Protein AF-A0A3A1YLB6-F1 (afdb_monomer)

Structure (mmCIF, N/CA/C/O backbone):
data_AF-A0A3A1YLB6-F1
#
_entry.id   AF-A0A3A1YLB6-F1
#
loop_
_atom_site.group_PDB
_atom_site.id
_atom_site.type_symbol
_atom_site.label_atom_id
_atom_site.label_alt_id
_atom_site.label_comp_id
_atom_site.label_asym_id
_atom_site.label_entity_id
_atom_site.label_seq_id
_atom_site.pdbx_PDB_ins_code
_atom_site.Cartn_x
_atom_site.Cartn_y
_atom_site.Cartn_z
_atom_site.occupancy
_atom_site.B_iso_or_equiv
_atom_site.auth_seq_id
_atom_site.auth_comp_id
_atom_site.auth_asym_id
_atom_site.auth_atom_id
_atom_site.pdbx_PDB_model_num
ATOM 1 N N . MET A 1 1 ? -34.747 -25.854 42.772 1.00 38.69 1 MET A N 1
ATOM 2 C CA . MET A 1 1 ? -33.349 -25.660 42.332 1.00 38.69 1 MET A CA 1
ATOM 3 C C . MET A 1 1 ? -33.353 -25.553 40.815 1.00 38.69 1 MET A C 1
ATOM 5 O O . MET A 1 1 ? -33.549 -26.560 40.153 1.00 38.69 1 MET A O 1
ATOM 9 N N . LEU A 1 2 ? -33.263 -24.335 40.276 1.00 34.41 2 LEU A N 1
ATOM 10 C CA . LEU A 1 2 ? -33.170 -24.078 38.835 1.00 34.41 2 LEU A CA 1
ATOM 11 C C . LEU A 1 2 ? -31.687 -23.919 38.488 1.00 34.41 2 LEU A C 1
ATOM 13 O O . LEU A 1 2 ? -31.005 -23.078 39.067 1.00 34.41 2 LEU A O 1
ATOM 17 N N . SER A 1 3 ? -31.194 -24.783 37.605 1.00 33.22 3 SER A N 1
ATOM 18 C CA . SER A 1 3 ? -29.806 -24.799 37.147 1.00 33.22 3 SER A CA 1
ATOM 19 C C . SER A 1 3 ? -29.566 -23.634 36.182 1.00 33.22 3 SER A C 1
ATOM 21 O O . SER A 1 3 ? -30.159 -23.590 35.105 1.00 33.22 3 SER A O 1
ATOM 23 N N . LEU A 1 4 ? -28.710 -22.687 36.579 1.00 40.56 4 LEU A N 1
ATOM 24 C CA . LEU A 1 4 ? -28.081 -21.716 35.685 1.00 40.56 4 LEU A CA 1
ATOM 25 C C . LEU A 1 4 ? -26.815 -22.351 35.091 1.00 40.56 4 LEU A C 1
ATOM 27 O O . LEU A 1 4 ? -25.724 -22.216 35.638 1.00 40.56 4 LEU A O 1
ATOM 31 N N . SER A 1 5 ? -26.949 -23.019 33.950 1.00 41.81 5 SER A N 1
ATOM 32 C CA . SER A 1 5 ? -25.854 -23.169 32.986 1.00 41.81 5 SER A CA 1
ATOM 33 C C . SER A 1 5 ? -26.043 -22.046 31.959 1.00 41.81 5 SER A C 1
ATOM 35 O O . SER A 1 5 ? -26.933 -22.111 31.121 1.00 41.81 5 SER A O 1
ATOM 37 N N . GLY A 1 6 ? -25.369 -20.906 32.076 1.00 33.59 6 GLY A N 1
ATOM 38 C CA . GLY A 1 6 ? -23.917 -20.839 31.954 1.00 33.59 6 GLY A CA 1
ATOM 39 C C . GLY A 1 6 ? -23.520 -20.807 30.476 1.00 33.59 6 GLY A C 1
ATOM 40 O O . GLY A 1 6 ? -22.695 -21.607 30.051 1.00 33.59 6 GLY A O 1
ATOM 41 N N . LEU A 1 7 ? -24.131 -19.911 29.687 1.00 32.62 7 LEU A N 1
ATOM 42 C CA . LEU A 1 7 ? -23.626 -19.497 28.374 1.00 32.62 7 LEU A CA 1
ATOM 43 C C . LEU A 1 7 ? -22.312 -18.738 28.596 1.00 32.62 7 LEU A C 1
ATOM 45 O O . LEU A 1 7 ? -22.262 -17.511 28.581 1.00 32.62 7 LEU A O 1
ATOM 49 N N . CYS A 1 8 ? -21.242 -19.482 28.861 1.00 35.22 8 CYS A N 1
ATOM 50 C CA . CYS A 1 8 ? -19.889 -18.970 28.762 1.00 35.22 8 CYS A CA 1
ATOM 51 C C . CYS A 1 8 ? -19.551 -18.949 27.268 1.00 35.22 8 CYS A C 1
ATOM 53 O O . CYS A 1 8 ? -18.940 -19.873 26.735 1.00 35.22 8 CYS A O 1
ATOM 55 N N . SER A 1 9 ? -20.057 -17.934 26.565 1.00 35.09 9 SER A N 1
ATOM 56 C CA . SER A 1 9 ? -19.597 -17.611 25.220 1.00 35.09 9 SER A CA 1
ATOM 57 C C . SER A 1 9 ? -18.097 -17.379 25.324 1.00 35.09 9 SER A C 1
ATOM 59 O O . SER A 1 9 ? -17.665 -16.442 25.994 1.00 35.09 9 SER A O 1
ATOM 61 N N . SER A 1 10 ? -17.306 -18.263 24.721 1.00 37.25 10 SER A N 1
ATOM 62 C CA . SER A 1 10 ? -15.861 -18.113 24.618 1.00 37.25 10 SER A CA 1
ATOM 63 C C . SER A 1 10 ? -15.555 -16.714 24.085 1.00 37.25 10 SER A C 1
ATOM 6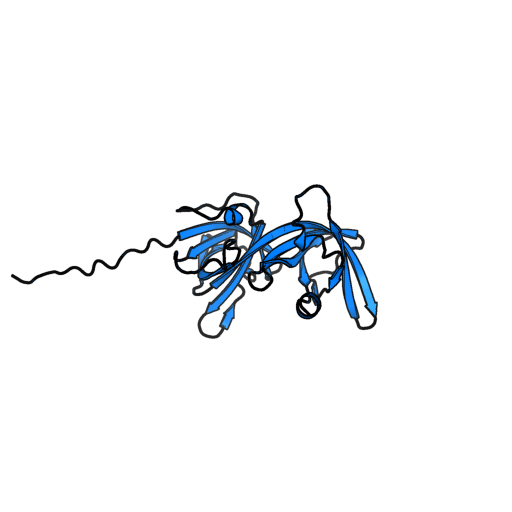5 O O . SER A 1 10 ? -15.814 -16.424 22.915 1.00 37.25 10 SER A O 1
ATOM 67 N N . LEU A 1 11 ? -15.047 -15.838 24.952 1.00 36.62 11 LEU A N 1
ATOM 68 C CA . LEU A 1 11 ? -14.446 -14.572 24.562 1.00 36.62 11 LEU A CA 1
ATOM 69 C C . LEU A 1 11 ? -13.196 -14.922 23.755 1.00 36.62 11 LEU A C 1
ATOM 71 O O . LEU A 1 11 ? -12.111 -15.091 24.302 1.00 36.62 11 LEU A O 1
ATOM 75 N N . VAL A 1 12 ? -13.364 -15.106 22.448 1.00 46.62 12 VAL A N 1
ATOM 76 C CA . VAL A 1 12 ? -12.237 -15.125 21.523 1.00 46.62 12 VAL A CA 1
ATOM 77 C C . VAL A 1 12 ? -11.719 -13.692 21.514 1.00 46.62 12 VAL A C 1
ATOM 79 O O . VAL A 1 12 ? -12.347 -12.801 20.941 1.00 46.62 12 VAL A O 1
ATOM 82 N N . PHE A 1 13 ? -10.629 -13.441 22.238 1.00 52.84 13 PHE A N 1
ATOM 83 C CA . PHE A 1 13 ? -9.939 -12.159 22.194 1.00 52.84 13 PHE A CA 1
ATOM 84 C C . PHE A 1 13 ? -9.436 -11.962 20.766 1.00 52.84 13 PHE A C 1
ATOM 86 O O . PHE A 1 13 ? -8.490 -12.623 20.351 1.00 52.84 13 PHE A O 1
ATOM 93 N N . ALA A 1 14 ? -10.092 -11.095 19.997 1.00 63.97 14 ALA A N 1
ATOM 94 C CA . ALA A 1 14 ? -9.625 -10.777 18.659 1.00 63.97 14 ALA A CA 1
ATOM 95 C C . ALA A 1 14 ? -8.230 -10.143 18.746 1.00 63.97 14 ALA A C 1
ATOM 97 O O . ALA A 1 14 ? -7.984 -9.246 19.562 1.00 63.97 14 ALA A O 1
ATOM 98 N N . ASN A 1 15 ? -7.316 -10.606 17.901 1.00 79.88 15 ASN A N 1
ATOM 99 C CA . ASN A 1 15 ? -5.999 -10.007 17.791 1.00 79.88 15 ASN A CA 1
ATOM 100 C C . ASN A 1 15 ? -6.138 -8.615 17.201 1.00 79.88 15 ASN A C 1
ATOM 102 O O . ASN A 1 15 ? -6.844 -8.432 16.209 1.00 79.88 15 ASN A O 1
ATOM 106 N N . THR A 1 16 ? -5.436 -7.641 17.780 1.00 86.50 16 THR A N 1
ATOM 107 C CA . THR A 1 16 ? -5.455 -6.268 17.274 1.00 86.50 16 THR A CA 1
ATOM 108 C C . THR A 1 16 ? -4.069 -5.783 16.867 1.00 86.50 16 THR A C 1
ATOM 110 O O . THR A 1 16 ? -3.082 -6.007 17.571 1.00 86.50 16 THR A O 1
ATOM 113 N N . LEU A 1 17 ? -4.015 -5.109 15.715 1.00 89.19 17 LEU A N 1
ATOM 114 C CA . LEU A 1 17 ? -2.849 -4.401 15.182 1.00 89.19 17 LEU A CA 1
ATOM 115 C C . LEU A 1 17 ? -3.225 -2.940 15.012 1.00 89.19 17 LEU A C 1
ATOM 117 O O . LEU A 1 17 ? -4.232 -2.653 14.372 1.00 89.19 17 LEU A O 1
ATOM 121 N N . THR A 1 18 ? -2.424 -2.020 15.530 1.00 91.12 18 THR A N 1
ATOM 122 C CA . THR A 1 18 ? -2.637 -0.588 15.319 1.00 91.12 18 THR A CA 1
ATOM 123 C C . THR A 1 18 ? -1.440 0.044 14.634 1.00 91.12 18 THR A C 1
ATOM 125 O O . THR A 1 18 ? -0.315 -0.060 15.119 1.00 91.12 18 THR A O 1
ATOM 128 N N . TYR A 1 19 ? -1.705 0.729 13.527 1.00 92.56 19 TYR A N 1
ATOM 129 C CA . TYR A 1 19 ? -0.732 1.468 12.737 1.00 92.56 19 TYR A CA 1
ATOM 130 C C . TYR A 1 19 ? -1.065 2.949 12.743 1.00 92.56 19 TYR A C 1
ATOM 132 O O . TYR A 1 19 ? -2.230 3.322 12.598 1.00 92.56 19 TYR A O 1
ATOM 140 N N . TYR A 1 20 ? -0.031 3.775 12.832 1.00 93.25 20 TYR A N 1
ATOM 141 C CA . TYR A 1 20 ? -0.115 5.180 12.472 1.00 93.25 20 TYR A CA 1
ATOM 142 C C . TYR A 1 20 ? 0.213 5.327 10.991 1.00 93.25 20 TYR A C 1
ATOM 144 O O . TYR A 1 20 ? 1.143 4.696 10.471 1.00 93.25 20 TYR A O 1
ATOM 152 N N . VAL A 1 21 ? -0.619 6.083 10.284 1.00 93.00 21 VAL A N 1
ATOM 153 C CA . VAL A 1 21 ? -0.615 6.084 8.823 1.00 93.00 21 VAL A CA 1
ATOM 154 C C . VAL A 1 21 ? -0.813 7.471 8.246 1.00 93.00 21 VAL A C 1
ATOM 156 O O . VAL A 1 21 ? -1.340 8.368 8.892 1.00 93.00 21 VAL A O 1
ATOM 159 N N . ASN A 1 22 ? -0.437 7.604 6.978 1.00 89.94 22 ASN A N 1
ATOM 160 C CA . ASN A 1 22 ? -0.810 8.719 6.127 1.00 89.94 22 ASN A CA 1
ATOM 161 C C . ASN A 1 22 ? -1.547 8.172 4.894 1.00 89.94 22 ASN A C 1
ATOM 163 O O . ASN A 1 22 ? -1.008 7.277 4.226 1.00 89.94 22 ASN A O 1
ATOM 167 N N . PRO A 1 23 ? -2.754 8.667 4.565 1.00 87.56 23 PRO A N 1
ATOM 168 C CA . PRO A 1 23 ? -3.433 8.285 3.338 1.00 87.56 23 PRO A CA 1
ATOM 169 C C . PRO A 1 23 ? -2.664 8.841 2.137 1.00 87.56 23 PRO A C 1
ATOM 171 O O . PRO A 1 23 ? -2.211 9.985 2.131 1.00 87.56 23 PRO A O 1
ATOM 174 N N . VAL A 1 24 ? -2.527 8.026 1.097 1.00 85.94 24 VAL A N 1
ATOM 175 C CA . VAL A 1 24 ? -1.877 8.394 -0.158 1.00 85.94 24 VAL A CA 1
ATOM 176 C C . VAL A 1 24 ? -2.882 8.257 -1.289 1.00 85.94 24 VAL A C 1
ATOM 178 O O . VAL A 1 24 ? -3.298 7.151 -1.647 1.00 85.94 24 VAL A O 1
ATOM 181 N N . GLN A 1 25 ? -3.264 9.413 -1.841 1.00 81.56 25 GLN A N 1
ATOM 182 C CA . GLN A 1 25 ? -4.086 9.559 -3.047 1.00 81.56 25 GLN A CA 1
ATOM 183 C C . GLN A 1 25 ? -5.311 8.636 -3.074 1.00 81.56 25 GLN A C 1
ATOM 185 O O . GLN A 1 25 ? -5.587 7.960 -4.066 1.00 81.56 25 GLN A O 1
ATOM 190 N N . SER A 1 26 ? -6.033 8.566 -1.954 1.00 77.62 26 SER A N 1
ATOM 191 C CA . SER A 1 26 ? -7.272 7.791 -1.822 1.00 77.62 26 SER A CA 1
ATOM 192 C C . SER A 1 26 ? -7.159 6.286 -2.098 1.00 77.62 26 SER A C 1
ATOM 194 O O . SER A 1 26 ? -8.168 5.610 -2.276 1.00 77.62 26 SER A O 1
ATOM 196 N N . SER A 1 27 ? -5.938 5.753 -2.170 1.00 75.94 27 SER A N 1
ATOM 197 C CA . SER A 1 27 ? -5.681 4.405 -2.682 1.00 75.94 27 SER A CA 1
ATOM 198 C C . SER A 1 27 ? -5.008 3.505 -1.655 1.00 75.94 27 SER A C 1
ATOM 200 O O . SER A 1 27 ? -5.254 2.303 -1.638 1.00 75.94 27 SER A O 1
ATOM 202 N N . PHE A 1 28 ? -4.149 4.078 -0.815 1.00 84.88 28 PHE A N 1
ATOM 203 C CA . PHE A 1 28 ? -3.231 3.321 0.023 1.00 84.88 28 PHE A CA 1
ATOM 204 C C . PHE A 1 28 ? -2.911 4.073 1.313 1.00 84.88 28 PHE A C 1
ATOM 206 O O . PHE A 1 28 ? -2.912 5.302 1.325 1.00 84.88 28 PHE A O 1
ATOM 213 N N . PHE A 1 29 ? -2.585 3.353 2.383 1.00 89.94 29 PHE A N 1
ATOM 214 C CA . PHE A 1 29 ? -2.085 3.939 3.621 1.00 89.94 29 PHE A CA 1
ATOM 215 C C . PHE A 1 29 ? -0.605 3.637 3.788 1.00 89.94 29 PHE A C 1
ATOM 217 O O . PHE A 1 29 ? -0.209 2.479 3.883 1.00 89.94 29 PHE A O 1
ATOM 224 N N . GLN A 1 30 ? 0.219 4.675 3.863 1.00 89.88 30 GLN A N 1
ATOM 225 C CA . GLN A 1 30 ? 1.631 4.522 4.179 1.00 89.88 30 GLN A CA 1
ATOM 226 C C . GLN A 1 30 ? 1.826 4.565 5.691 1.00 89.88 30 GLN A C 1
ATOM 228 O O . GLN A 1 30 ? 1.366 5.505 6.335 1.00 89.88 30 GLN A O 1
ATOM 233 N N . THR A 1 31 ? 2.539 3.591 6.256 1.00 89.56 31 THR A N 1
ATOM 234 C CA . THR A 1 31 ? 2.920 3.649 7.674 1.00 89.56 31 THR A CA 1
ATOM 235 C C . THR A 1 31 ? 3.914 4.785 7.889 1.00 89.56 31 THR A C 1
ATOM 237 O O . THR A 1 31 ? 4.827 4.967 7.078 1.00 89.56 31 THR A O 1
ATOM 240 N N . ASP A 1 32 ? 3.803 5.506 8.994 1.00 84.31 32 ASP A N 1
ATOM 241 C CA . ASP A 1 32 ? 4.746 6.577 9.341 1.00 84.31 32 ASP A CA 1
ATOM 242 C C . ASP A 1 32 ? 6.136 6.083 9.794 1.00 84.31 32 ASP A C 1
ATOM 244 O O . ASP A 1 32 ? 7.057 6.879 9.960 1.00 84.31 32 ASP A O 1
ATOM 248 N N . GLY A 1 33 ? 6.311 4.765 9.923 1.00 79.06 33 GLY A N 1
ATOM 249 C CA . GLY A 1 33 ? 7.562 4.122 10.322 1.00 79.06 33 GLY A CA 1
ATOM 250 C C . GLY A 1 33 ? 7.606 3.742 11.801 1.00 79.06 33 GLY A C 1
ATOM 251 O O . GLY A 1 33 ? 8.560 3.085 12.227 1.00 79.06 33 GLY A O 1
ATOM 252 N N . HIS A 1 34 ? 6.580 4.085 12.585 1.00 81.50 34 HIS A N 1
ATOM 253 C CA . HIS A 1 34 ? 6.427 3.537 13.924 1.00 81.50 34 HIS A CA 1
ATOM 254 C C . HIS A 1 34 ? 6.057 2.053 13.864 1.00 81.50 34 HIS A C 1
ATOM 256 O O . HIS A 1 34 ? 5.338 1.586 12.978 1.00 81.50 34 HIS A O 1
ATOM 262 N N . LYS A 1 35 ? 6.566 1.285 14.835 1.00 79.12 35 LYS A N 1
ATOM 263 C CA . LYS A 1 35 ? 6.186 -0.121 14.987 1.00 79.12 35 LYS A CA 1
ATOM 264 C C . LYS A 1 35 ? 4.690 -0.199 15.271 1.00 79.12 35 LYS A C 1
ATOM 266 O O . LYS A 1 35 ? 4.182 0.566 16.089 1.00 79.12 35 LYS A O 1
ATOM 271 N N . ALA A 1 36 ? 4.020 -1.161 14.641 1.00 81.56 36 ALA A N 1
ATOM 272 C CA . ALA A 1 36 ? 2.635 -1.465 14.964 1.00 81.56 36 ALA A CA 1
ATOM 273 C C . ALA A 1 36 ? 2.491 -1.744 16.469 1.00 81.56 36 ALA A C 1
ATOM 275 O O . ALA A 1 36 ? 3.311 -2.466 17.048 1.00 81.56 36 ALA A O 1
ATOM 276 N N . LEU A 1 37 ? 1.450 -1.188 17.087 1.00 83.62 37 LEU A N 1
ATOM 277 C CA . LEU A 1 37 ? 1.045 -1.565 18.438 1.00 83.62 37 LEU A CA 1
ATOM 278 C C . LEU A 1 37 ? 0.230 -2.847 18.334 1.00 83.62 37 LEU A C 1
ATOM 280 O O . LEU A 1 37 ? -0.712 -2.923 17.544 1.00 83.62 37 LEU A O 1
ATOM 284 N N . ILE A 1 38 ? 0.609 -3.858 19.101 1.00 80.75 38 ILE A N 1
ATOM 285 C CA . ILE A 1 38 ? 0.076 -5.207 18.951 1.00 80.75 38 ILE A CA 1
ATOM 286 C C . ILE A 1 38 ? -0.351 -5.696 20.327 1.00 80.75 38 ILE A C 1
ATOM 288 O O . ILE A 1 38 ? 0.422 -5.611 21.281 1.00 80.75 38 ILE A O 1
ATOM 292 N N . ALA A 1 39 ? -1.578 -6.202 20.425 1.00 69.88 39 ALA A N 1
ATOM 293 C CA . ALA A 1 39 ? -2.104 -6.726 21.683 1.00 69.88 39 ALA A CA 1
ATOM 294 C C . ALA A 1 39 ? -1.636 -8.161 22.002 1.00 69.88 39 ALA A C 1
ATOM 296 O O . ALA A 1 39 ? -1.679 -8.559 23.163 1.00 69.88 39 ALA A O 1
ATOM 297 N N . GLN A 1 40 ? -1.206 -8.940 21.001 1.00 70.56 40 GLN A N 1
ATOM 298 C CA . GLN A 1 40 ? -0.802 -10.350 21.135 1.00 70.56 40 GLN A CA 1
ATOM 299 C C . GLN A 1 40 ? 0.430 -10.705 20.273 1.00 70.56 40 GLN A C 1
ATOM 301 O O . GLN A 1 40 ? 1.141 -9.825 19.796 1.00 70.56 40 GLN A O 1
ATOM 306 N N . VAL A 1 41 ? 0.741 -11.992 20.086 1.00 65.12 41 VAL A N 1
ATOM 307 C CA . VAL A 1 41 ? 1.845 -12.419 19.212 1.00 65.12 41 VAL A CA 1
ATOM 308 C C . VAL A 1 41 ? 1.481 -12.119 17.762 1.00 65.12 41 VAL A C 1
ATOM 310 O O . VAL A 1 41 ? 0.485 -12.611 17.243 1.00 65.12 41 VAL A O 1
ATOM 313 N N . SER A 1 42 ? 2.313 -11.325 17.096 1.00 67.94 42 SER A N 1
ATOM 314 C CA . SER A 1 42 ? 2.142 -11.004 15.684 1.00 67.94 42 SER A CA 1
ATOM 315 C C . SER A 1 42 ? 3.200 -11.695 14.832 1.00 67.94 42 SER A C 1
ATOM 317 O O . SER A 1 42 ? 4.364 -11.773 15.235 1.00 67.94 42 SER A O 1
ATOM 319 N N . PRO A 1 43 ? 2.857 -12.106 13.604 1.00 67.75 43 PRO A N 1
ATOM 320 C CA . PRO A 1 43 ? 3.857 -12.464 12.613 1.00 67.75 43 PRO A CA 1
ATOM 321 C C . PRO A 1 43 ? 4.852 -11.323 12.338 1.00 67.75 43 PRO A C 1
ATOM 323 O O . PRO A 1 43 ? 4.500 -10.142 12.381 1.00 67.75 43 PRO A O 1
ATOM 326 N N . LEU A 1 44 ? 6.086 -11.679 11.962 1.00 68.94 44 LEU A N 1
ATOM 327 C CA . LEU A 1 44 ? 7.176 -10.726 11.711 1.00 68.94 44 LEU A CA 1
ATOM 328 C C . LEU A 1 44 ? 6.849 -9.684 10.624 1.00 68.94 44 LEU A C 1
ATOM 330 O O . LEU A 1 44 ? 7.285 -8.538 10.728 1.00 68.94 44 LEU A O 1
ATOM 334 N N . PHE A 1 45 ? 6.084 -10.054 9.591 1.00 71.81 45 PHE A N 1
ATOM 335 C CA . PHE A 1 45 ? 5.794 -9.154 8.467 1.00 71.81 45 PHE A CA 1
ATOM 336 C C . PHE A 1 45 ? 4.988 -7.916 8.890 1.00 71.81 45 PHE A C 1
ATOM 338 O O . PHE A 1 45 ? 5.150 -6.861 8.284 1.00 71.81 45 PHE A O 1
ATOM 345 N N . VAL A 1 46 ? 4.178 -8.002 9.954 1.00 74.69 46 VAL A N 1
ATOM 346 C CA . VAL A 1 46 ? 3.401 -6.871 10.497 1.00 74.69 46 VAL A CA 1
ATOM 347 C C . VAL A 1 46 ? 4.323 -5.720 10.886 1.00 74.69 46 VAL A C 1
ATOM 349 O O . VAL A 1 46 ? 3.995 -4.558 10.655 1.00 74.69 46 VAL A O 1
ATOM 352 N N . HIS A 1 47 ? 5.507 -6.035 11.413 1.00 77.25 47 HIS A N 1
ATOM 353 C CA . HIS A 1 47 ? 6.520 -5.048 11.782 1.00 77.25 47 HIS A CA 1
ATOM 354 C C . HIS A 1 47 ? 7.309 -4.500 10.588 1.00 77.25 47 HIS A C 1
ATOM 356 O O . HIS A 1 47 ? 8.007 -3.501 10.730 1.00 77.25 47 HIS A O 1
ATOM 362 N N . GLN A 1 48 ? 7.243 -5.170 9.437 1.00 80.12 48 GLN A N 1
ATOM 363 C CA . GLN A 1 48 ? 7.958 -4.800 8.213 1.00 80.12 48 GLN A CA 1
ATOM 364 C C . GLN A 1 48 ? 7.045 -4.147 7.171 1.00 80.12 48 GLN A C 1
ATOM 366 O O . GLN A 1 48 ? 7.531 -3.697 6.130 1.00 80.12 48 GLN A O 1
ATOM 371 N N . ALA A 1 49 ? 5.735 -4.121 7.425 1.00 86.44 49 ALA A N 1
ATOM 372 C CA . ALA A 1 49 ? 4.771 -3.471 6.563 1.00 86.44 49 ALA A CA 1
ATOM 373 C C . ALA A 1 49 ? 5.077 -1.972 6.506 1.00 86.44 49 ALA A C 1
ATOM 375 O O . ALA A 1 49 ? 5.112 -1.292 7.526 1.00 86.44 49 ALA A O 1
ATOM 376 N N . THR A 1 50 ? 5.299 -1.469 5.296 1.00 89.19 50 THR A N 1
ATOM 377 C CA . THR A 1 50 ? 5.473 -0.034 5.031 1.00 89.19 50 THR A CA 1
ATOM 378 C C . THR A 1 50 ? 4.198 0.605 4.494 1.00 89.19 50 THR A C 1
ATOM 380 O O . THR A 1 50 ? 4.138 1.818 4.281 1.00 89.19 50 THR A O 1
ATOM 383 N N . GLY A 1 51 ? 3.178 -0.210 4.242 1.00 90.25 51 GLY A N 1
ATOM 384 C CA . GLY A 1 51 ? 1.829 0.283 4.106 1.00 90.25 51 GLY A CA 1
ATOM 385 C C . GLY A 1 51 ? 0.786 -0.807 3.926 1.00 90.25 51 GLY A C 1
ATOM 386 O O . GLY A 1 51 ? 1.062 -2.003 4.057 1.00 90.25 51 GLY A O 1
ATOM 387 N N . ILE A 1 52 ? -0.444 -0.335 3.770 1.00 91.25 52 ILE A N 1
ATOM 388 C CA . ILE A 1 52 ? -1.668 -1.092 3.979 1.00 91.25 52 ILE A CA 1
ATOM 389 C C . ILE A 1 52 ? -2.675 -0.674 2.912 1.00 91.25 52 ILE A C 1
ATOM 391 O O . ILE A 1 52 ? -3.001 0.506 2.762 1.00 91.25 52 ILE A O 1
ATOM 395 N N . GLU A 1 53 ? -3.208 -1.656 2.199 1.00 90.56 53 GLU A N 1
ATOM 396 C CA . GLU A 1 53 ? -4.380 -1.490 1.351 1.00 90.56 53 GLU A CA 1
ATOM 397 C C . GLU A 1 53 ? -5.595 -2.138 2.011 1.00 90.56 53 GLU A C 1
ATOM 399 O O . GLU A 1 53 ? -5.517 -3.249 2.544 1.00 90.56 53 GLU A O 1
ATOM 404 N N . LEU A 1 54 ? -6.727 -1.440 1.946 1.00 91.00 54 LEU A N 1
ATOM 405 C CA . LEU A 1 54 ? -7.992 -1.885 2.505 1.00 91.00 54 LEU A CA 1
ATOM 406 C C . LEU A 1 54 ? -9.049 -1.996 1.411 1.00 91.00 54 LEU A C 1
ATOM 408 O O . LEU A 1 54 ? -9.308 -1.048 0.675 1.00 91.00 54 LEU A O 1
ATOM 412 N N . GLN A 1 55 ? -9.706 -3.148 1.359 1.00 90.00 55 GLN A N 1
ATOM 413 C CA . GLN A 1 55 ? -10.896 -3.373 0.548 1.00 90.00 55 GLN A CA 1
ATOM 414 C C . GLN A 1 55 ? -11.983 -3.895 1.478 1.00 90.00 55 GLN A C 1
ATOM 416 O O . GLN A 1 55 ? -11.949 -5.050 1.899 1.00 90.00 55 GLN A O 1
ATOM 421 N N . CYS A 1 56 ? -12.916 -3.028 1.849 1.00 89.56 56 CYS A N 1
ATOM 422 C CA . CYS A 1 56 ? -13.963 -3.354 2.810 1.00 89.56 56 CYS A CA 1
ATOM 423 C C . CYS A 1 56 ? -15.303 -3.522 2.107 1.00 89.56 56 CYS A C 1
ATOM 425 O O . CYS A 1 56 ? -15.575 -2.851 1.114 1.00 89.56 56 CYS A O 1
ATOM 427 N N . GLN A 1 57 ? -16.149 -4.407 2.625 1.00 84.38 57 GLN A N 1
ATOM 428 C CA . GLN A 1 57 ? -17.483 -4.626 2.083 1.00 84.38 57 GLN A CA 1
ATOM 429 C C . GLN A 1 57 ? -18.535 -4.214 3.110 1.00 84.38 57 GLN A C 1
ATOM 431 O O . GLN A 1 57 ? -18.610 -4.780 4.198 1.00 84.38 57 GLN A O 1
ATOM 436 N N . THR A 1 58 ? -19.394 -3.271 2.728 1.00 77.75 58 THR A N 1
ATOM 437 C CA . THR A 1 58 ? -20.561 -2.874 3.524 1.00 77.75 58 THR A CA 1
ATOM 438 C C . THR A 1 58 ? -21.816 -3.233 2.735 1.00 77.75 58 THR A C 1
ATOM 440 O O . THR A 1 58 ? -22.172 -2.576 1.755 1.00 77.75 58 THR A O 1
ATOM 443 N N . GLY A 1 59 ? -22.470 -4.335 3.112 1.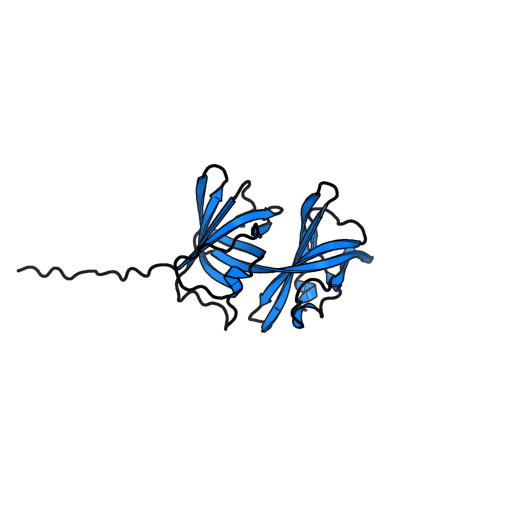00 79.69 59 GLY A N 1
ATOM 444 C CA . GLY A 1 59 ? -23.573 -4.900 2.332 1.00 79.69 59 GLY A CA 1
ATOM 445 C C . GLY A 1 59 ? -23.089 -5.440 0.982 1.00 79.69 59 GLY A C 1
ATOM 446 O O . GLY A 1 59 ? -22.304 -6.384 0.940 1.00 79.69 59 GLY A O 1
ATOM 447 N N . ARG A 1 60 ? -23.561 -4.860 -0.130 1.00 78.81 60 ARG A N 1
ATOM 448 C CA . ARG A 1 60 ? -23.138 -5.227 -1.501 1.00 78.81 60 ARG A CA 1
ATOM 449 C C . ARG A 1 60 ? -22.094 -4.277 -2.096 1.00 78.81 60 ARG A C 1
ATOM 451 O O . ARG A 1 60 ? -21.632 -4.515 -3.207 1.00 78.81 60 ARG A O 1
ATOM 458 N N . THR A 1 61 ? -21.735 -3.216 -1.381 1.00 80.75 61 THR A N 1
ATOM 459 C CA . THR A 1 61 ? -20.846 -2.172 -1.893 1.00 80.75 61 THR A CA 1
ATOM 460 C C . THR A 1 61 ? -19.421 -2.418 -1.419 1.00 80.75 61 THR A C 1
ATOM 462 O O . THR A 1 61 ? -19.183 -2.601 -0.222 1.00 80.75 61 THR A O 1
ATOM 465 N N . LEU A 1 62 ? -18.476 -2.397 -2.360 1.00 81.75 62 LEU A N 1
ATOM 466 C CA . LEU A 1 62 ? -17.051 -2.369 -2.056 1.00 81.75 62 LEU A CA 1
ATOM 467 C C . LEU A 1 62 ? -16.639 -0.924 -1.766 1.00 81.75 62 LEU A C 1
ATOM 469 O O . LEU A 1 62 ? -16.897 -0.026 -2.566 1.00 81.75 62 LEU A O 1
ATOM 473 N N . TYR A 1 63 ? -15.996 -0.710 -0.629 1.00 83.00 63 TYR A N 1
ATOM 474 C CA . TYR A 1 63 ? -15.480 0.580 -0.208 1.00 83.00 63 TYR A CA 1
ATOM 475 C C . TYR A 1 63 ? -13.957 0.518 -0.124 1.00 83.00 63 TYR A C 1
ATOM 477 O O . TYR A 1 63 ? -13.400 -0.471 0.361 1.00 83.00 63 TYR A O 1
ATOM 485 N N . ASN A 1 64 ? -13.296 1.583 -0.581 1.00 83.50 64 ASN A N 1
ATOM 486 C CA . ASN A 1 64 ? -11.879 1.812 -0.329 1.00 83.50 64 ASN A CA 1
ATOM 487 C C . ASN A 1 64 ? -11.741 2.887 0.757 1.00 83.50 64 ASN A C 1
ATOM 489 O O . ASN A 1 64 ? -11.860 4.078 0.457 1.00 83.50 64 ASN A O 1
ATOM 493 N N . PRO A 1 65 ? -11.473 2.495 2.012 1.00 82.56 65 PRO A N 1
ATOM 494 C CA . PRO A 1 65 ? -11.360 3.445 3.103 1.00 82.56 65 PRO A CA 1
ATOM 495 C C . PRO A 1 65 ? -10.210 4.443 2.981 1.00 82.56 65 PRO A C 1
ATOM 497 O O . PRO A 1 65 ? -10.243 5.473 3.648 1.00 82.56 65 PRO A O 1
ATOM 500 N N . ALA A 1 66 ? -9.219 4.182 2.121 1.00 81.69 66 ALA A N 1
ATOM 501 C CA . ALA A 1 66 ? -8.140 5.131 1.863 1.00 81.69 66 ALA A CA 1
ATOM 502 C C . ALA A 1 66 ? -8.633 6.451 1.260 1.00 81.69 66 ALA A C 1
ATOM 504 O O . ALA A 1 66 ? -7.927 7.448 1.370 1.00 81.69 66 ALA A O 1
ATOM 505 N N . ALA A 1 67 ? -9.840 6.475 0.679 1.00 82.94 67 ALA A N 1
ATOM 506 C CA . ALA A 1 67 ? -10.487 7.681 0.168 1.00 82.94 67 ALA A CA 1
ATOM 507 C C . ALA A 1 67 ? -10.933 8.672 1.255 1.00 82.94 67 ALA A C 1
ATOM 509 O O . ALA A 1 67 ? -11.259 9.817 0.940 1.00 82.94 67 ALA A O 1
ATOM 510 N N . LEU A 1 68 ? -10.951 8.261 2.526 1.00 83.94 68 LEU A N 1
ATOM 511 C CA . LEU A 1 68 ? -11.210 9.180 3.625 1.00 83.94 68 LEU A CA 1
ATOM 512 C C . LEU A 1 68 ? -10.010 10.104 3.847 1.00 83.94 68 LEU A C 1
ATOM 514 O O . LEU A 1 68 ? -8.868 9.661 3.984 1.00 83.94 68 LEU A O 1
ATOM 518 N N . ALA A 1 69 ? -10.282 11.403 3.930 1.00 75.75 69 ALA A N 1
ATOM 519 C CA . ALA A 1 69 ? -9.269 12.387 4.274 1.00 75.75 69 ALA A CA 1
ATOM 520 C C . ALA A 1 69 ? -8.858 12.268 5.752 1.00 75.75 69 ALA A C 1
ATOM 522 O O . ALA A 1 69 ? -9.666 11.918 6.614 1.00 75.75 69 ALA A O 1
ATOM 523 N N . ASN A 1 70 ? -7.611 12.642 6.046 1.00 87.12 70 ASN A N 1
ATOM 524 C CA . ASN A 1 70 ? -7.108 12.880 7.406 1.00 87.12 70 ASN A CA 1
ATOM 525 C C . ASN A 1 70 ? -7.162 11.671 8.358 1.00 87.12 70 ASN A C 1
ATOM 527 O O . ASN A 1 70 ? -7.308 11.843 9.566 1.00 87.12 70 ASN A O 1
ATOM 531 N N . ILE A 1 71 ? -7.047 10.450 7.839 1.00 92.50 71 ILE A N 1
ATOM 532 C CA . ILE A 1 71 ? -6.897 9.249 8.671 1.00 92.50 71 ILE A CA 1
ATOM 533 C C . ILE A 1 71 ? -5.475 9.202 9.232 1.00 92.50 71 ILE A C 1
ATOM 535 O O . ILE A 1 71 ? -4.522 9.181 8.460 1.00 92.50 71 ILE A O 1
ATOM 539 N N . ASP A 1 72 ? -5.337 9.175 10.558 1.00 93.06 72 ASP A N 1
ATOM 540 C CA . ASP A 1 72 ? -4.040 9.140 11.250 1.00 93.06 72 ASP A CA 1
ATOM 541 C C . ASP A 1 72 ? -3.731 7.761 11.850 1.00 93.06 72 ASP A C 1
ATOM 543 O O . ASP A 1 72 ? -2.576 7.454 12.157 1.00 93.06 72 ASP A O 1
ATOM 547 N N . ARG A 1 73 ? -4.749 6.901 11.998 1.00 94.31 73 ARG A N 1
ATOM 548 C CA . ARG A 1 73 ? -4.602 5.595 12.642 1.00 94.31 73 ARG A CA 1
ATOM 549 C C . ARG A 1 73 ? -5.544 4.539 12.075 1.00 94.31 73 ARG A C 1
ATOM 551 O O . ARG A 1 73 ? -6.728 4.790 11.855 1.00 94.31 73 ARG A O 1
ATOM 558 N N . ILE A 1 74 ? -5.022 3.324 11.928 1.00 94.00 74 ILE A N 1
ATOM 559 C CA . ILE A 1 74 ? -5.767 2.115 11.556 1.00 94.00 74 ILE A CA 1
ATOM 560 C C . ILE A 1 74 ? -5.613 1.102 12.677 1.00 94.00 74 ILE A C 1
ATOM 562 O O . ILE A 1 74 ? -4.489 0.732 13.000 1.00 94.00 74 ILE A O 1
ATOM 566 N N . THR A 1 75 ? -6.721 0.608 13.217 1.00 93.50 75 THR A N 1
ATOM 567 C CA . THR A 1 75 ? -6.743 -0.557 14.103 1.00 93.50 75 THR A CA 1
ATOM 568 C C . THR A 1 75 ? -7.449 -1.707 13.397 1.00 93.50 75 THR A C 1
ATOM 570 O O . THR A 1 75 ? -8.595 -1.585 12.980 1.00 93.50 75 THR A O 1
ATOM 573 N N . ILE A 1 76 ? -6.760 -2.831 13.255 1.00 91.31 76 ILE A N 1
ATOM 574 C CA . ILE A 1 76 ? -7.230 -4.034 12.573 1.00 91.31 76 ILE A CA 1
ATOM 575 C C . ILE A 1 76 ? -7.470 -5.091 13.638 1.00 91.31 76 ILE A C 1
ATOM 577 O O . ILE A 1 76 ? -6.543 -5.438 14.361 1.00 91.31 76 ILE A O 1
ATOM 581 N N . SER A 1 77 ? -8.694 -5.592 13.717 1.00 89.19 77 SER A N 1
ATOM 582 C CA . SER A 1 77 ? -9.121 -6.690 14.575 1.00 89.19 77 SER A CA 1
ATOM 583 C C . SER A 1 77 ? -9.380 -7.926 13.714 1.00 89.19 77 SER A C 1
ATOM 585 O O . SER A 1 77 ? -10.089 -7.839 12.708 1.00 89.19 77 SER A O 1
ATOM 587 N N . TYR A 1 78 ? -8.790 -9.066 14.064 1.00 84.62 78 TYR A N 1
ATOM 588 C CA . TYR A 1 78 ? -8.905 -10.308 13.295 1.00 84.62 78 TYR A CA 1
ATOM 589 C C . TYR A 1 78 ? -8.936 -11.537 14.211 1.00 84.62 78 TYR A C 1
ATOM 591 O O . TYR A 1 78 ? -8.402 -11.513 15.323 1.00 84.62 78 TYR A O 1
ATOM 599 N N . ALA A 1 79 ? -9.579 -12.612 13.751 1.00 77.00 79 ALA A N 1
ATOM 600 C CA . ALA A 1 79 ? -9.599 -13.889 14.458 1.00 77.00 79 ALA A CA 1
ATOM 601 C C . ALA A 1 79 ? -8.394 -14.760 14.058 1.00 77.00 79 ALA A C 1
ATOM 603 O O . ALA A 1 79 ? -7.943 -14.700 12.917 1.00 77.00 79 ALA A O 1
ATOM 604 N N . ASP A 1 80 ? -7.918 -15.629 14.959 1.00 66.69 80 ASP A N 1
ATOM 605 C CA . ASP A 1 80 ? -6.805 -16.567 14.694 1.00 66.69 80 ASP A CA 1
ATOM 606 C C . ASP A 1 80 ? -7.046 -17.478 13.475 1.00 66.69 80 ASP A C 1
ATOM 608 O O . ASP A 1 80 ? -6.111 -17.906 12.800 1.00 66.69 80 ASP A O 1
ATOM 612 N N . ASN A 1 81 ? -8.321 -17.743 13.172 1.00 59.22 81 ASN A N 1
ATOM 613 C CA . ASN A 1 81 ? -8.756 -18.618 12.084 1.00 59.22 81 ASN A CA 1
ATOM 614 C C . ASN A 1 81 ? -8.988 -17.878 10.756 1.00 59.22 81 ASN A C 1
ATOM 616 O O . ASN A 1 81 ? -9.305 -18.514 9.749 1.00 59.22 81 ASN A O 1
ATOM 620 N N . ASP A 1 82 ? -8.848 -16.549 10.723 1.00 58.09 82 ASP A N 1
ATOM 621 C CA . ASP A 1 82 ? -8.827 -15.795 9.471 1.00 58.09 82 ASP A CA 1
ATOM 622 C C . ASP A 1 82 ? -7.439 -15.949 8.849 1.00 58.09 82 ASP A C 1
ATOM 624 O O . ASP A 1 82 ? -6.551 -15.109 8.973 1.00 58.09 82 ASP A O 1
ATOM 628 N N . HIS A 1 83 ? -7.272 -17.125 8.240 1.00 52.12 83 HIS A N 1
ATOM 629 C CA . HIS A 1 83 ? -6.041 -17.663 7.689 1.00 52.12 83 HIS A CA 1
ATOM 630 C C . HIS A 1 83 ? -5.181 -16.603 6.993 1.00 52.12 83 HIS A C 1
ATOM 632 O O . HIS A 1 83 ? -5.536 -16.061 5.944 1.00 52.12 83 HIS A O 1
ATOM 638 N N . TYR A 1 84 ? -3.988 -16.400 7.546 1.00 56.19 84 TYR A N 1
ATOM 639 C CA . TYR A 1 84 ? -2.823 -15.995 6.779 1.00 56.19 84 TYR A CA 1
ATOM 640 C C . TYR A 1 84 ? -2.638 -16.997 5.639 1.00 56.19 84 TYR A C 1
ATOM 642 O O . TYR A 1 84 ? -2.519 -18.197 5.899 1.00 56.19 84 TYR A O 1
ATOM 650 N N . ASP A 1 85 ? -2.599 -16.547 4.385 1.00 51.62 85 ASP A N 1
ATOM 651 C CA . ASP A 1 85 ? -2.240 -17.468 3.312 1.00 51.62 85 ASP A CA 1
ATOM 652 C C . ASP A 1 85 ? -0.843 -18.051 3.594 1.00 51.62 85 ASP A C 1
ATOM 654 O O . ASP A 1 85 ? 0.126 -17.307 3.792 1.00 51.62 85 ASP A O 1
ATOM 658 N N . ALA A 1 86 ? -0.795 -19.385 3.666 1.00 43.69 86 ALA A N 1
ATOM 659 C CA . ALA A 1 86 ? 0.366 -20.267 3.779 1.00 43.69 86 ALA A CA 1
ATOM 660 C C . ALA A 1 86 ? 1.706 -19.568 4.107 1.00 43.69 86 ALA A C 1
ATOM 662 O O . ALA A 1 86 ? 2.519 -19.281 3.230 1.00 43.69 86 ALA A O 1
ATOM 663 N N . GLY A 1 87 ? 1.946 -19.324 5.398 1.00 46.91 87 GLY A N 1
ATOM 664 C CA . GLY A 1 87 ? 3.287 -19.112 5.956 1.00 46.91 87 GLY A CA 1
ATOM 665 C C . GLY A 1 87 ? 3.871 -17.697 5.899 1.00 46.91 87 GLY A C 1
ATOM 666 O O . GLY A 1 87 ? 4.871 -17.464 6.574 1.00 46.91 87 GLY A O 1
ATOM 667 N N . TYR A 1 88 ? 3.265 -16.743 5.178 1.00 52.47 88 TYR A N 1
ATOM 668 C CA . TYR A 1 88 ? 3.828 -15.381 5.075 1.00 52.47 88 TYR A CA 1
ATOM 669 C C . TYR A 1 88 ? 2.849 -14.231 5.342 1.00 52.47 88 TYR A C 1
ATOM 671 O O . TYR A 1 88 ? 3.306 -13.109 5.510 1.00 52.47 88 TYR A O 1
ATOM 679 N N . GLY A 1 89 ? 1.539 -14.479 5.435 1.00 57.59 89 GLY A N 1
ATOM 680 C CA . GLY A 1 89 ? 0.567 -13.608 6.115 1.00 57.59 89 GLY A CA 1
ATOM 681 C C . GLY A 1 89 ? 0.385 -12.155 5.652 1.00 57.59 89 GLY A C 1
ATOM 682 O O . GLY A 1 89 ? -0.282 -11.383 6.325 1.00 57.59 89 GLY A 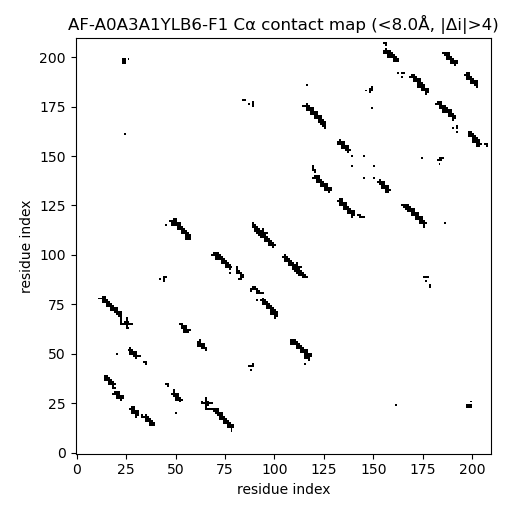O 1
ATOM 683 N N . TRP A 1 90 ? 0.836 -11.775 4.461 1.00 72.19 90 TRP A N 1
ATOM 684 C CA . TRP A 1 90 ? 0.666 -10.413 3.923 1.00 72.19 90 TRP A CA 1
ATOM 685 C C . TRP A 1 90 ? -0.784 -10.027 3.572 1.00 72.19 90 TRP A C 1
ATOM 687 O O . TRP A 1 90 ? -1.021 -8.970 2.988 1.00 72.19 90 TRP A O 1
ATOM 697 N N . ARG A 1 91 ? -1.763 -10.869 3.916 1.00 84.12 91 ARG A N 1
ATOM 698 C CA . ARG A 1 91 ? -3.185 -10.641 3.681 1.00 84.12 91 ARG A CA 1
ATOM 699 C C . ARG A 1 91 ? -4.010 -11.161 4.854 1.00 84.12 91 ARG A C 1
ATOM 701 O O . ARG A 1 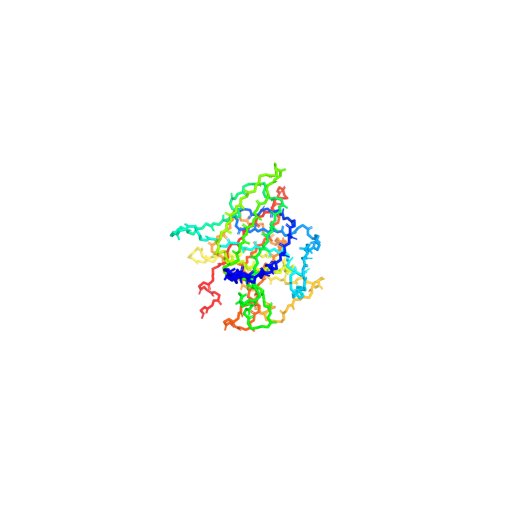91 ? -3.836 -12.307 5.256 1.00 84.12 91 ARG A O 1
ATOM 708 N N . LEU A 1 92 ? -4.939 -10.338 5.334 1.00 84.50 92 LEU A N 1
ATOM 709 C CA . LEU A 1 92 ? -6.028 -10.753 6.217 1.00 84.50 92 LEU A CA 1
ATOM 710 C C . LEU A 1 92 ? -7.336 -10.686 5.439 1.00 84.50 92 LEU A C 1
ATOM 712 O O . LEU A 1 92 ? -7.597 -9.712 4.729 1.00 84.50 92 LEU A O 1
ATOM 716 N N . ASN A 1 93 ? -8.162 -11.714 5.582 1.00 83.69 93 ASN A N 1
ATOM 717 C CA . ASN A 1 93 ? -9.509 -11.730 5.031 1.00 83.69 93 ASN A CA 1
ATOM 718 C C . ASN A 1 93 ? -10.515 -11.582 6.170 1.00 83.69 93 ASN A C 1
ATOM 720 O O . ASN A 1 93 ? -10.311 -12.130 7.244 1.00 83.69 93 ASN A O 1
ATOM 724 N N . ARG A 1 94 ? -11.615 -10.871 5.907 1.00 86.31 94 ARG A N 1
ATOM 725 C CA . ARG A 1 94 ? -12.723 -10.658 6.852 1.00 86.31 94 ARG A CA 1
ATOM 726 C C . ARG A 1 94 ? -12.352 -9.924 8.150 1.00 86.31 94 ARG A C 1
ATOM 728 O O . ARG A 1 94 ? -13.100 -9.993 9.119 1.00 86.31 94 ARG A O 1
ATOM 735 N N . ALA A 1 95 ? -11.263 -9.160 8.151 1.00 88.94 95 ALA A N 1
ATOM 736 C CA . ALA A 1 95 ? -10.878 -8.362 9.305 1.00 88.94 95 ALA A CA 1
ATOM 737 C C . ALA A 1 95 ? -11.917 -7.270 9.598 1.00 88.94 95 ALA A C 1
ATOM 739 O O . ALA A 1 95 ? -12.549 -6.720 8.691 1.00 88.94 95 ALA A O 1
ATOM 740 N N . GLN A 1 96 ? -12.054 -6.914 10.867 1.00 91.38 96 GLN A N 1
ATOM 741 C CA . GLN A 1 96 ? -12.730 -5.693 11.268 1.00 91.38 96 GLN A CA 1
ATOM 742 C C . GLN A 1 96 ? -11.701 -4.565 11.349 1.00 91.38 96 GLN A C 1
ATOM 744 O O . GLN A 1 96 ? -10.650 -4.719 11.965 1.00 91.38 96 GLN A O 1
ATOM 749 N N . VAL A 1 97 ? -11.980 -3.430 10.717 1.00 93.12 97 VAL A N 1
ATOM 750 C CA . VAL A 1 97 ? -11.053 -2.302 10.632 1.00 93.12 97 VAL A CA 1
ATOM 751 C C . VAL A 1 97 ? -11.697 -1.051 11.201 1.00 93.12 97 VAL A C 1
ATOM 753 O O . VAL A 1 97 ? -12.765 -0.626 10.768 1.00 93.12 97 VAL A O 1
ATOM 756 N N . TYR A 1 98 ? -10.995 -0.434 12.139 1.00 94.25 98 TYR A N 1
ATOM 757 C CA . TYR A 1 98 ? -11.329 0.852 12.721 1.00 94.25 98 TYR A CA 1
ATOM 758 C C . TYR A 1 98 ? -10.350 1.890 12.195 1.00 94.25 98 TYR A C 1
ATOM 760 O O . TYR A 1 98 ? -9.139 1.761 12.378 1.00 94.25 98 TYR A O 1
ATOM 768 N N . LEU A 1 99 ? -10.863 2.934 11.561 1.00 93.94 99 LEU A N 1
ATOM 769 C CA . LEU A 1 99 ? -10.063 4.080 11.154 1.00 93.94 99 LEU A CA 1
ATOM 770 C C . LEU A 1 99 ? -10.339 5.229 12.098 1.00 93.94 99 LEU A C 1
ATOM 772 O O . LEU A 1 99 ? -11.495 5.561 12.335 1.00 93.94 99 LEU A O 1
ATOM 776 N N . THR A 1 100 ? -9.284 5.822 12.640 1.00 94.38 100 THR A N 1
ATOM 777 C CA . THR A 1 100 ? -9.382 7.070 13.392 1.00 94.38 100 THR A CA 1
ATOM 778 C C . THR A 1 100 ? -8.856 8.200 12.519 1.00 94.38 100 THR A C 1
ATOM 780 O O . THR A 1 100 ? -7.819 8.041 11.871 1.00 94.38 100 THR A O 1
ATOM 783 N N . ASN A 1 101 ? -9.579 9.315 12.468 1.00 93.56 101 ASN A N 1
ATOM 784 C CA . ASN A 1 101 ? -9.069 10.532 11.846 1.00 93.56 101 ASN A CA 1
ATOM 785 C C . ASN A 1 101 ? -8.366 11.443 12.861 1.00 93.56 101 ASN A C 1
ATOM 787 O O . ASN A 1 101 ? -8.424 11.233 14.075 1.00 93.56 101 ASN A O 1
ATOM 791 N N . THR A 1 102 ? -7.744 12.510 12.366 1.00 91.12 102 THR A N 1
ATOM 792 C CA . THR A 1 102 ? -7.072 13.516 13.202 1.00 91.12 102 THR A CA 1
ATOM 793 C C . THR A 1 102 ? -7.992 14.150 14.253 1.00 91.12 102 THR A C 1
ATOM 795 O O . THR A 1 102 ? -7.514 14.546 15.315 1.00 91.12 102 THR A O 1
ATOM 798 N N . ASN A 1 103 ? -9.307 14.187 14.002 1.00 94.06 103 ASN A N 1
ATOM 799 C CA . ASN A 1 103 ? -10.334 14.694 14.922 1.00 94.06 103 ASN A CA 1
ATOM 800 C C . ASN A 1 103 ? -10.818 13.642 15.937 1.00 94.06 103 ASN A C 1
ATOM 802 O O . ASN A 1 103 ? -11.711 13.920 16.732 1.00 94.06 103 ASN A O 1
ATOM 806 N N . LYS A 1 104 ? -10.226 12.443 15.932 1.00 93.38 104 LYS A N 1
ATOM 807 C CA . LYS A 1 104 ? -10.573 11.299 16.790 1.00 93.38 104 LYS A CA 1
ATOM 808 C C . LYS A 1 104 ? -11.951 10.690 16.530 1.00 93.38 104 LYS A C 1
ATOM 810 O O . LYS A 1 104 ? -12.421 9.887 17.332 1.00 93.38 104 LYS A O 1
ATOM 815 N N . GLU A 1 105 ? -12.555 10.984 15.383 1.00 94.25 105 GLU A N 1
ATOM 816 C CA . GLU A 1 105 ? -13.729 10.259 14.902 1.00 94.25 105 GLU A CA 1
ATOM 817 C C . GLU A 1 105 ? -13.316 8.854 14.462 1.00 94.25 105 GLU A C 1
ATOM 819 O O . GLU A 1 105 ? -12.244 8.665 13.879 1.00 94.25 105 GLU A O 1
ATOM 824 N N . VAL A 1 106 ? -14.170 7.869 14.747 1.00 93.62 106 VAL A N 1
ATOM 825 C CA . VAL A 1 106 ? -13.899 6.456 14.469 1.00 93.62 106 VAL A CA 1
ATOM 826 C C . VAL A 1 106 ? -14.870 5.930 13.421 1.00 93.62 106 VAL A C 1
ATOM 828 O O . VAL A 1 106 ? -16.083 5.935 13.621 1.00 93.62 106 VAL A O 1
ATOM 831 N N . PHE A 1 107 ? -14.321 5.408 12.328 1.00 92.06 107 PHE A N 1
ATOM 832 C CA . PHE A 1 107 ? -15.057 4.739 11.260 1.00 92.06 107 PHE A CA 1
ATOM 833 C C . PHE A 1 107 ? -14.835 3.233 11.365 1.00 92.06 107 PHE A C 1
ATOM 835 O O . PHE A 1 107 ? -13.694 2.775 11.369 1.00 92.06 107 PHE A O 1
ATOM 842 N N . ASN A 1 108 ? -15.918 2.466 11.452 1.00 92.38 108 ASN A N 1
ATOM 843 C CA . ASN A 1 108 ? -15.870 1.016 11.612 1.00 92.38 108 ASN A CA 1
ATOM 844 C C . ASN A 1 108 ? -16.286 0.323 10.313 1.00 92.38 108 ASN A C 1
ATOM 846 O O . ASN A 1 108 ? -17.372 0.570 9.788 1.00 92.38 108 ASN A O 1
ATOM 850 N N . TYR A 1 109 ? -15.428 -0.567 9.832 1.00 91.31 109 TYR A N 1
ATOM 851 C CA . TYR A 1 109 ? -15.651 -1.388 8.656 1.00 91.31 109 TYR A CA 1
ATOM 852 C C . TYR A 1 109 ? -15.532 -2.858 9.030 1.00 91.31 109 TYR A C 1
ATOM 854 O O . TYR A 1 109 ? -14.572 -3.279 9.671 1.00 91.31 109 TYR A O 1
ATOM 862 N N . ASN A 1 110 ? -16.495 -3.655 8.584 1.00 89.00 110 ASN A N 1
ATOM 863 C CA . ASN A 1 110 ? -16.494 -5.096 8.797 1.00 89.00 110 ASN A CA 1
ATOM 864 C C . ASN A 1 110 ? -16.111 -5.822 7.507 1.00 89.00 110 ASN A C 1
ATOM 866 O O . ASN A 1 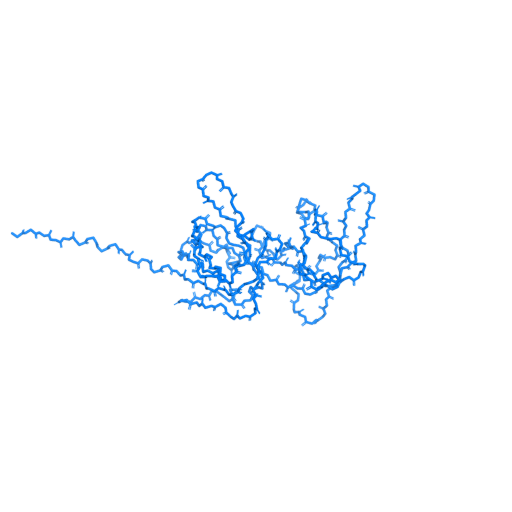110 ? -16.261 -5.289 6.408 1.00 89.00 110 ASN A O 1
ATOM 870 N N . SER A 1 111 ? -15.671 -7.073 7.645 1.00 87.81 111 SER A N 1
ATOM 871 C CA . SER A 1 111 ? -15.369 -7.956 6.513 1.00 87.81 111 SER A CA 1
ATOM 872 C C . SER A 1 111 ? -14.359 -7.369 5.515 1.00 87.81 111 SER A C 1
ATOM 874 O O . SER A 1 111 ? -14.493 -7.531 4.303 1.00 87.81 111 SER A O 1
ATOM 876 N N . CYS A 1 112 ? -13.338 -6.678 6.015 1.00 90.25 112 CYS A N 1
ATOM 877 C CA . CYS A 1 112 ? -12.289 -6.100 5.193 1.00 90.25 112 CYS A CA 1
ATOM 878 C C . CYS A 1 112 ? -11.264 -7.146 4.767 1.00 90.25 112 CYS A C 1
ATOM 880 O O . CYS A 1 112 ? -10.807 -7.978 5.554 1.00 90.25 112 CYS A O 1
ATOM 882 N N . ARG A 1 113 ? -10.839 -7.046 3.514 1.00 89.56 113 ARG A N 1
ATOM 883 C CA . ARG A 1 113 ? -9.555 -7.568 3.075 1.00 89.56 113 ARG A CA 1
ATOM 884 C C . ARG A 1 113 ? -8.492 -6.514 3.358 1.00 89.56 113 ARG A C 1
ATOM 886 O O . ARG A 1 113 ? -8.594 -5.384 2.882 1.00 89.56 113 ARG A O 1
ATOM 893 N N . VAL A 1 114 ? -7.477 -6.906 4.115 1.00 89.38 114 VAL A N 1
ATOM 894 C CA . VAL A 1 114 ? -6.298 -6.089 4.411 1.00 89.38 114 VAL A CA 1
ATOM 895 C C . VAL A 1 114 ? -5.122 -6.696 3.674 1.00 89.38 114 V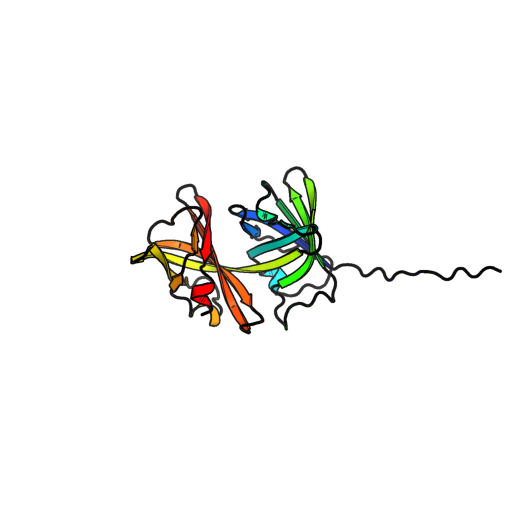AL A C 1
ATOM 897 O O . VAL A 1 114 ? -4.857 -7.884 3.838 1.00 89.38 114 VAL A O 1
ATOM 900 N N . ILE A 1 115 ? -4.421 -5.902 2.873 1.00 88.69 115 ILE A N 1
ATOM 901 C CA . ILE A 1 115 ? -3.187 -6.320 2.207 1.00 88.69 115 ILE A CA 1
ATOM 902 C C . ILE A 1 115 ? -2.057 -5.474 2.776 1.00 88.69 115 ILE A C 1
ATOM 904 O O . ILE A 1 115 ? -2.054 -4.252 2.642 1.00 88.69 115 ILE A O 1
ATOM 908 N N . PHE A 1 116 ? -1.097 -6.134 3.410 1.00 89.06 116 PHE A N 1
ATOM 909 C CA . PHE A 1 116 ? 0.130 -5.498 3.857 1.00 89.06 116 PHE A CA 1
ATOM 910 C C . PHE A 1 116 ? 1.114 -5.457 2.696 1.00 89.06 116 PHE A C 1
ATOM 912 O O . PHE A 1 116 ? 1.250 -6.425 1.943 1.00 89.06 116 PHE A O 1
ATOM 919 N N . THR A 1 117 ? 1.838 -4.352 2.565 1.00 90.06 117 THR A N 1
ATOM 920 C CA . THR A 1 117 ? 2.897 -4.222 1.569 1.00 90.06 117 THR A CA 1
ATOM 921 C C . THR A 1 117 ? 4.193 -3.755 2.206 1.00 90.06 117 THR A C 1
ATOM 923 O O . THR A 1 117 ? 4.226 -3.113 3.259 1.00 90.06 117 THR A O 1
ATOM 926 N N . ARG A 1 118 ? 5.291 -4.067 1.527 1.00 88.81 118 ARG A N 1
ATOM 927 C CA . ARG A 1 118 ? 6.620 -3.537 1.806 1.00 88.81 118 ARG A CA 1
ATOM 928 C C . ARG A 1 118 ? 7.064 -2.651 0.651 1.00 88.81 118 ARG A C 1
ATOM 930 O O . ARG A 1 118 ? 6.691 -2.883 -0.491 1.00 88.81 118 ARG A O 1
ATOM 937 N N . SER A 1 119 ? 7.888 -1.660 0.946 1.00 90.00 119 SER A N 1
ATOM 938 C CA . SER A 1 119 ? 8.490 -0.777 -0.041 1.00 90.00 119 SER A CA 1
ATOM 939 C C . SER A 1 119 ? 9.875 -1.281 -0.399 1.00 90.00 119 SER A C 1
ATOM 941 O O . SER A 1 119 ? 10.627 -1.701 0.480 1.00 90.00 119 SER A O 1
ATOM 943 N N . VAL A 1 120 ? 10.217 -1.177 -1.676 1.00 91.62 120 VAL A N 1
ATOM 944 C CA . VAL A 1 120 ? 11.590 -1.289 -2.158 1.00 91.62 120 VAL A CA 1
ATOM 945 C C . VAL A 1 120 ? 11.930 -0.032 -2.937 1.00 91.62 120 VAL A C 1
ATOM 947 O O . VAL A 1 120 ? 11.161 0.401 -3.799 1.00 91.62 120 VAL A O 1
ATOM 950 N N . SER A 1 121 ? 13.075 0.561 -2.633 1.00 93.06 121 SER A N 1
ATOM 951 C CA . SER A 1 121 ? 13.541 1.769 -3.304 1.00 93.06 121 SER A CA 1
ATOM 952 C C . SER A 1 121 ? 14.007 1.485 -4.741 1.00 93.06 121 SER A C 1
ATOM 954 O O . SER A 1 121 ? 14.802 0.580 -5.008 1.00 93.06 121 SER A O 1
ATOM 956 N N . VAL A 1 122 ? 13.486 2.264 -5.692 1.00 93.12 122 VAL A N 1
ATOM 957 C CA . VAL A 1 122 ? 13.784 2.151 -7.126 1.00 93.12 122 VAL A CA 1
ATOM 958 C C . VAL A 1 122 ? 13.962 3.533 -7.753 1.00 93.12 122 VAL A C 1
ATOM 960 O O . VAL A 1 122 ? 13.453 4.538 -7.263 1.00 93.12 122 VAL A O 1
ATOM 963 N N . THR A 1 123 ? 14.665 3.600 -8.876 1.00 92.00 123 THR A N 1
ATOM 964 C CA . THR A 1 123 ? 14.615 4.749 -9.789 1.00 92.00 123 THR A CA 1
ATOM 965 C C . THR A 1 123 ? 13.806 4.356 -11.011 1.00 92.00 123 THR A C 1
ATOM 967 O O . THR A 1 123 ? 14.090 3.318 -11.608 1.00 92.00 123 THR A O 1
ATOM 970 N N . VAL A 1 124 ? 12.825 5.178 -11.386 1.00 90.69 124 VAL A N 1
ATOM 971 C CA . VAL A 1 124 ? 11.938 4.922 -12.525 1.00 90.69 124 VAL A CA 1
ATOM 972 C C . VAL A 1 124 ? 12.182 5.903 -13.660 1.00 90.69 124 VAL A C 1
ATOM 974 O O . VAL A 1 124 ? 12.355 7.104 -13.444 1.00 90.69 124 VAL A O 1
ATOM 977 N N . SER A 1 125 ? 12.175 5.396 -14.887 1.00 87.69 125 SER A N 1
ATOM 978 C CA . SER A 1 125 ? 12.121 6.209 -16.102 1.00 87.69 125 SER A CA 1
ATOM 979 C C . SER A 1 125 ? 10.833 5.887 -16.843 1.00 87.69 125 SER A C 1
ATOM 981 O O . SER A 1 125 ? 10.561 4.725 -17.134 1.00 87.69 125 SER A O 1
ATOM 983 N N . LEU A 1 126 ? 10.022 6.918 -17.088 1.00 81.12 126 LEU A N 1
ATOM 984 C CA . LEU A 1 126 ? 8.780 6.793 -17.838 1.00 81.12 126 LEU A CA 1
ATOM 985 C C . LEU A 1 126 ? 9.112 6.624 -19.323 1.00 81.12 126 LEU A C 1
ATOM 987 O O . LEU A 1 126 ? 9.674 7.535 -19.932 1.00 81.12 126 LEU A O 1
ATOM 991 N N . GLU A 1 127 ? 8.725 5.495 -19.902 1.00 79.81 127 GLU A N 1
ATOM 992 C CA . GLU A 1 127 ? 8.778 5.272 -21.342 1.00 79.81 127 GLU A CA 1
ATOM 993 C C . GLU A 1 127 ? 7.346 5.203 -21.885 1.00 79.81 127 GLU A C 1
ATOM 995 O O . GLU A 1 127 ? 6.538 4.365 -21.469 1.00 79.81 127 GLU A O 1
ATOM 1000 N N . LYS A 1 128 ? 7.012 6.107 -22.812 1.00 73.25 128 LYS A N 1
ATOM 1001 C CA . LYS A 1 128 ? 5.748 6.053 -23.555 1.00 73.25 128 LYS A CA 1
ATOM 1002 C C . LYS A 1 128 ? 5.959 5.221 -24.814 1.00 73.25 128 LYS A C 1
ATOM 1004 O O . LYS A 1 128 ? 6.791 5.578 -25.643 1.00 73.25 128 LYS A O 1
ATOM 1009 N N . GLN A 1 129 ? 5.198 4.143 -24.957 1.00 65.38 129 GLN A N 1
ATOM 1010 C CA . GLN A 1 129 ? 5.219 3.286 -26.139 1.00 65.38 129 GLN A CA 1
ATOM 1011 C C . GLN A 1 129 ? 4.090 3.627 -27.126 1.00 65.38 129 GLN A C 1
ATOM 1013 O O . GLN A 1 129 ? 3.139 4.333 -26.767 1.00 65.38 129 GLN A O 1
ATOM 1018 N N . PRO A 1 130 ? 4.164 3.120 -28.375 1.00 60.31 130 PRO A N 1
ATOM 1019 C CA . PRO A 1 130 ? 3.042 3.160 -29.307 1.00 60.31 130 PRO A CA 1
ATOM 1020 C C . PRO A 1 130 ? 1.767 2.593 -28.662 1.00 60.31 130 PRO A C 1
ATOM 1022 O O . PRO A 1 130 ? 1.830 1.712 -27.804 1.00 60.31 130 PRO A O 1
ATOM 1025 N N . HIS A 1 131 ? 0.601 3.089 -29.082 1.00 68.06 131 HIS A N 1
ATOM 1026 C CA . HIS A 1 131 ? -0.714 2.696 -28.545 1.00 68.06 131 HIS A CA 1
ATOM 1027 C C . HIS A 1 131 ? -0.979 3.105 -27.086 1.00 68.06 131 HIS A C 1
ATOM 1029 O O . HIS A 1 131 ? -1.725 2.429 -26.382 1.00 68.06 131 HIS A O 1
ATOM 1035 N N . ASN A 1 132 ? -0.399 4.221 -26.630 1.00 68.19 132 ASN A N 1
ATOM 1036 C CA . ASN A 1 132 ? -0.637 4.807 -25.301 1.00 68.19 132 ASN A CA 1
ATOM 1037 C C . ASN A 1 132 ? -0.290 3.889 -24.118 1.00 68.19 132 ASN A C 1
ATOM 1039 O O . ASN A 1 132 ? -0.715 4.153 -22.993 1.00 68.19 132 ASN A O 1
ATOM 1043 N N . LYS A 1 133 ? 0.505 2.836 -24.338 1.00 73.88 133 LYS A N 1
ATOM 1044 C CA . LYS A 1 133 ? 1.024 2.023 -23.240 1.00 73.88 133 LYS A CA 1
ATOM 1045 C C . LYS A 1 133 ? 2.151 2.770 -22.543 1.00 73.88 133 LYS A C 1
ATOM 1047 O O . LYS A 1 133 ? 3.057 3.307 -23.184 1.00 73.88 133 LYS A O 1
ATOM 1052 N N . VAL A 1 134 ? 2.090 2.790 -21.221 1.00 81.94 134 VAL A N 1
ATOM 1053 C CA . VAL A 1 134 ? 3.073 3.454 -20.375 1.00 81.94 134 VAL A CA 1
ATOM 1054 C C . VAL A 1 134 ? 3.812 2.390 -19.582 1.00 81.94 134 VAL A C 1
ATOM 1056 O O . VAL A 1 134 ? 3.189 1.551 -18.933 1.00 81.94 134 VAL A O 1
ATOM 1059 N N . PHE A 1 135 ? 5.140 2.426 -19.641 1.00 86.31 135 PHE A N 1
ATOM 1060 C CA . PHE A 1 135 ? 5.997 1.535 -18.873 1.00 86.31 135 PHE A CA 1
ATOM 1061 C C . PHE A 1 135 ? 6.930 2.335 -17.974 1.00 86.31 135 PHE A C 1
ATOM 1063 O O . PHE A 1 135 ? 7.368 3.437 -18.317 1.00 86.31 135 PHE A O 1
ATOM 1070 N N . PHE A 1 136 ? 7.263 1.742 -16.834 1.00 89.19 136 PHE A N 1
ATOM 1071 C CA . PHE A 1 136 ? 8.403 2.159 -16.037 1.00 89.19 136 PHE A CA 1
ATOM 1072 C C . PHE A 1 136 ? 9.549 1.194 -16.235 1.00 89.19 136 PHE A C 1
ATOM 1074 O O . PHE A 1 136 ? 9.435 0.033 -15.849 1.00 89.19 136 PHE A O 1
ATOM 1081 N N . ASP A 1 137 ? 10.666 1.701 -16.745 1.00 89.31 137 ASP A N 1
ATOM 1082 C CA . ASP A 1 137 ? 11.947 1.032 -16.571 1.00 89.31 137 ASP A CA 1
ATOM 1083 C C . ASP A 1 137 ? 12.470 1.348 -15.171 1.00 89.31 137 ASP A C 1
ATOM 1085 O O . ASP A 1 137 ? 12.540 2.512 -14.759 1.00 89.31 137 ASP A O 1
ATOM 1089 N N . MET A 1 138 ? 12.825 0.304 -14.434 1.00 91.00 138 MET A N 1
ATOM 1090 C CA . MET A 1 138 ? 13.176 0.368 -13.026 1.00 91.00 138 MET A CA 1
ATOM 1091 C C . MET A 1 138 ? 14.611 -0.078 -12.795 1.00 91.00 138 MET A C 1
ATOM 1093 O O . MET A 1 138 ? 15.080 -1.083 -13.329 1.00 91.00 138 MET A O 1
ATOM 1097 N N . LYS A 1 139 ? 15.297 0.658 -11.924 1.00 90.56 139 LYS A N 1
ATOM 1098 C CA . LYS A 1 139 ? 16.586 0.258 -11.363 1.00 90.56 139 LYS A CA 1
ATOM 1099 C C . LYS A 1 139 ? 16.484 0.236 -9.850 1.00 90.56 139 LYS A C 1
ATOM 1101 O O . LYS A 1 139 ? 16.175 1.260 -9.243 1.00 90.56 139 LYS A O 1
ATOM 1106 N N . TYR A 1 140 ? 16.740 -0.922 -9.257 1.00 88.06 140 TYR A N 1
ATOM 1107 C CA . TYR A 1 140 ? 16.781 -1.081 -7.807 1.00 88.06 140 TYR A CA 1
ATOM 1108 C C . TYR A 1 140 ? 17.976 -0.334 -7.225 1.00 88.06 140 TYR A C 1
ATOM 1110 O O . TYR A 1 140 ? 19.065 -0.351 -7.802 1.00 88.06 140 TYR A O 1
ATOM 1118 N N . THR A 1 141 ? 17.771 0.330 -6.091 1.00 84.12 141 THR A N 1
ATOM 1119 C CA . THR A 1 141 ? 18.874 0.914 -5.327 1.00 84.12 141 THR A CA 1
ATOM 1120 C C . THR A 1 141 ? 19.449 -0.141 -4.378 1.00 84.12 141 THR A C 1
ATOM 1122 O O . THR A 1 141 ? 18.748 -1.047 -3.936 1.00 84.12 141 THR A O 1
ATOM 1125 N N . THR A 1 142 ? 20.743 -0.057 -4.072 1.00 72.31 142 THR A N 1
ATOM 1126 C CA . THR A 1 142 ? 21.453 -1.055 -3.246 1.00 72.31 142 THR A CA 1
ATOM 1127 C C . THR A 1 142 ? 21.257 -0.861 -1.740 1.00 72.31 142 THR A C 1
ATOM 1129 O O . THR A 1 142 ? 21.845 -1.588 -0.948 1.00 72.31 142 THR A O 1
ATOM 1132 N N . GLU A 1 143 ? 20.480 0.142 -1.335 1.00 72.00 143 GLU A N 1
ATOM 1133 C CA . GLU A 1 143 ? 20.339 0.566 0.064 1.00 72.00 143 GLU A CA 1
ATOM 1134 C C . GLU A 1 143 ? 19.439 -0.370 0.886 1.00 72.00 143 GLU A C 1
ATOM 1136 O O . GLU A 1 143 ? 19.507 -0.375 2.112 1.00 72.00 143 GLU A O 1
ATOM 1141 N N . GLU A 1 144 ? 18.610 -1.188 0.232 1.00 78.88 144 GLU A N 1
ATOM 1142 C CA . GLU A 1 144 ? 17.639 -2.061 0.890 1.00 78.88 144 GLU A CA 1
ATOM 1143 C C . GLU A 1 144 ? 17.682 -3.475 0.299 1.00 78.88 144 GLU A C 1
ATOM 1145 O O . GLU A 1 144 ? 17.904 -3.670 -0.896 1.00 78.88 144 GLU A O 1
ATOM 1150 N N . TYR A 1 145 ? 17.421 -4.486 1.134 1.00 81.00 145 TYR A N 1
ATOM 1151 C CA . TYR A 1 145 ? 17.260 -5.855 0.648 1.00 81.00 145 TYR A CA 1
ATOM 1152 C C . TYR A 1 145 ? 16.057 -5.951 -0.299 1.00 81.00 145 TYR A C 1
ATOM 1154 O O . TYR A 1 145 ? 14.912 -5.727 0.109 1.00 81.00 145 TYR A O 1
ATOM 1162 N N . VAL A 1 146 ? 16.325 -6.357 -1.538 1.00 83.75 146 VAL A N 1
ATOM 1163 C CA . VAL A 1 146 ? 15.316 -6.654 -2.556 1.00 83.75 146 VAL A CA 1
ATOM 1164 C C . VAL A 1 146 ? 15.114 -8.167 -2.616 1.00 83.75 146 VAL A C 1
ATOM 1166 O O . VAL A 1 146 ? 16.072 -8.885 -2.914 1.00 83.75 146 VAL A O 1
ATOM 1169 N N . PRO A 1 147 ? 13.898 -8.691 -2.377 1.00 84.25 147 PRO A N 1
ATOM 1170 C CA . PRO A 1 147 ? 13.644 -10.113 -2.568 1.00 84.25 147 PRO A CA 1
ATOM 1171 C C . PRO A 1 147 ? 13.989 -10.540 -4.011 1.00 84.25 147 PRO A C 1
ATOM 1173 O O . PRO A 1 147 ? 13.564 -9.855 -4.943 1.00 84.25 147 PRO A O 1
ATOM 1176 N N . PRO A 1 148 ? 14.683 -11.673 -4.244 1.00 85.56 148 PRO A N 1
ATOM 1177 C CA . PRO A 1 148 ? 15.082 -12.100 -5.593 1.00 85.56 148 PRO A CA 1
ATOM 1178 C C . PRO A 1 148 ? 13.917 -12.235 -6.585 1.00 85.56 148 PRO A C 1
ATOM 1180 O O . PRO A 1 148 ? 14.054 -11.952 -7.769 1.00 85.56 148 PRO A O 1
ATOM 1183 N N . ALA A 1 149 ? 12.731 -12.616 -6.101 1.00 86.50 149 ALA A N 1
ATOM 1184 C CA . ALA A 1 149 ? 11.529 -12.677 -6.930 1.00 86.50 149 ALA A CA 1
ATOM 1185 C C . ALA A 1 149 ? 11.061 -11.301 -7.430 1.00 86.50 149 ALA A C 1
ATOM 1187 O O . ALA A 1 149 ? 10.329 -11.237 -8.411 1.00 86.50 149 ALA A O 1
ATOM 1188 N N . VAL A 1 150 ? 11.460 -10.219 -6.757 1.00 87.25 150 VAL A N 1
ATOM 1189 C CA . VAL A 1 150 ? 11.119 -8.842 -7.122 1.00 87.25 150 VAL A CA 1
ATOM 1190 C C . VAL A 1 150 ? 12.139 -8.277 -8.099 1.00 87.25 150 VAL A C 1
ATOM 1192 O O . VAL A 1 150 ? 11.740 -7.613 -9.043 1.00 87.25 150 VAL A O 1
ATOM 1195 N N . SER A 1 151 ? 13.431 -8.577 -7.941 1.00 87.38 151 SER A N 1
ATOM 1196 C CA . SER A 1 151 ? 14.489 -7.999 -8.787 1.00 87.38 151 SER A CA 1
ATOM 1197 C C . SER A 1 151 ? 14.359 -8.333 -10.279 1.00 87.38 151 SER A C 1
ATOM 1199 O O . SER A 1 151 ? 14.916 -7.619 -11.112 1.00 87.38 151 SER A O 1
ATOM 1201 N N . LYS A 1 152 ? 13.584 -9.369 -10.632 1.00 89.94 152 LYS A N 1
ATOM 1202 C CA . LYS A 1 152 ? 13.232 -9.703 -12.022 1.00 89.94 152 LYS A CA 1
ATOM 1203 C C . LYS A 1 152 ? 12.354 -8.645 -12.703 1.00 89.94 152 LYS A C 1
ATOM 1205 O O . LYS A 1 152 ? 12.330 -8.577 -13.928 1.00 89.94 152 LYS A O 1
ATOM 1210 N N . PHE A 1 153 ? 11.620 -7.836 -11.938 1.00 90.06 153 PHE A N 1
ATOM 1211 C CA . PHE A 1 153 ? 10.775 -6.777 -12.479 1.00 90.06 153 PHE A CA 1
ATOM 1212 C C . PHE A 1 153 ? 11.637 -5.552 -12.784 1.00 90.06 153 PHE A C 1
ATOM 1214 O O . PHE A 1 153 ? 11.719 -4.616 -12.004 1.00 90.06 153 PHE A O 1
ATOM 1221 N N . THR A 1 154 ? 12.310 -5.547 -13.928 1.00 90.06 154 THR A N 1
ATOM 1222 C CA . THR A 1 154 ? 13.062 -4.371 -14.404 1.00 90.06 154 THR A CA 1
ATOM 1223 C C . THR A 1 154 ? 12.194 -3.417 -15.212 1.00 90.06 154 THR A C 1
ATOM 1225 O O . THR A 1 154 ? 12.576 -2.271 -15.430 1.00 90.06 154 THR A O 1
ATOM 1228 N N . ARG A 1 155 ? 11.013 -3.874 -15.632 1.00 91.06 155 ARG A N 1
ATOM 1229 C CA . ARG A 1 155 ? 10.039 -3.106 -16.396 1.00 91.06 155 ARG A CA 1
ATOM 1230 C C . ARG A 1 155 ? 8.635 -3.429 -15.908 1.00 91.06 155 ARG A C 1
ATOM 1232 O O . ARG A 1 155 ? 8.308 -4.605 -15.758 1.00 91.06 155 ARG A O 1
ATOM 1239 N N . LEU A 1 156 ? 7.813 -2.409 -15.668 1.00 91.62 156 LEU A N 1
ATOM 1240 C CA . LEU A 1 156 ? 6.427 -2.592 -15.233 1.00 91.62 156 LEU A CA 1
ATOM 1241 C C . LEU A 1 156 ? 5.443 -1.787 -16.087 1.00 91.62 156 LEU A C 1
ATOM 1243 O O . LEU A 1 156 ? 5.685 -0.601 -16.326 1.00 91.62 156 LEU A O 1
ATOM 1247 N N . PRO A 1 157 ? 4.331 -2.400 -16.520 1.00 91.31 157 PRO A N 1
ATOM 1248 C CA . PRO A 1 157 ? 3.257 -1.698 -17.201 1.00 91.31 157 PRO A CA 1
ATOM 1249 C C . PRO A 1 157 ? 2.442 -0.873 -16.198 1.00 91.31 157 PRO A C 1
ATOM 1251 O O . PRO A 1 157 ? 2.168 -1.296 -15.071 1.00 91.31 157 PRO A O 1
ATOM 1254 N N . VAL A 1 158 ? 2.049 0.321 -16.623 1.00 89.94 158 VAL A N 1
ATOM 1255 C CA . VAL A 1 158 ? 1.345 1.307 -15.803 1.00 89.94 158 VAL A CA 1
ATOM 1256 C C . VAL A 1 158 ? -0.072 1.446 -16.322 1.00 89.94 158 VAL A C 1
ATOM 1258 O O . VAL A 1 158 ? -0.274 1.780 -17.488 1.00 89.94 158 VAL A O 1
ATOM 1261 N N . ALA A 1 159 ? -1.048 1.218 -15.449 1.00 88.06 159 ALA A N 1
ATOM 1262 C CA . ALA A 1 159 ? -2.452 1.426 -15.772 1.00 88.06 159 ALA A CA 1
ATOM 1263 C C . ALA A 1 159 ? -2.818 2.910 -15.663 1.00 88.06 159 ALA A C 1
ATOM 1265 O O . ALA A 1 159 ? -3.443 3.478 -16.556 1.00 88.06 159 ALA A O 1
ATOM 1266 N N . SER A 1 160 ? -2.423 3.551 -14.563 1.00 88.69 160 SER A N 1
ATOM 1267 C CA . SER A 1 160 ? -2.710 4.961 -14.312 1.00 88.69 160 SER A CA 1
ATOM 1268 C C . SER A 1 160 ? -1.763 5.544 -13.272 1.00 88.69 160 SER A C 1
ATOM 1270 O O . SER A 1 160 ? -1.200 4.822 -12.452 1.00 88.69 160 SER A O 1
ATOM 1272 N N . CYS A 1 161 ? -1.610 6.864 -13.282 1.00 88.06 161 CYS A N 1
ATOM 1273 C CA . CYS A 1 161 ? -0.952 7.605 -12.215 1.00 88.06 161 CYS A CA 1
ATOM 1274 C C . CYS A 1 161 ? -1.789 8.825 -11.844 1.00 88.06 161 CYS A C 1
ATOM 1276 O O . CYS A 1 161 ? -2.434 9.409 -12.715 1.00 88.06 161 CYS A O 1
ATOM 1278 N N . THR A 1 162 ? -1.741 9.242 -10.578 1.00 87.00 162 THR A N 1
ATOM 1279 C CA . THR A 1 162 ? -2.364 10.505 -10.148 1.00 87.00 162 THR A CA 1
ATOM 1280 C C . THR A 1 162 ? -1.744 11.701 -10.874 1.00 87.00 162 THR A C 1
ATOM 1282 O O . THR A 1 162 ? -2.445 12.581 -11.364 1.00 87.00 162 THR A O 1
ATOM 1285 N N . VAL A 1 163 ? -0.415 11.705 -10.977 1.00 86.94 163 VAL A N 1
ATOM 1286 C CA . VAL A 1 163 ? 0.386 12.671 -11.735 1.00 86.94 163 VAL A CA 1
ATOM 1287 C C . VAL A 1 163 ? 1.387 11.865 -12.564 1.00 86.94 163 VAL A C 1
ATOM 1289 O O . VAL A 1 163 ? 1.691 10.730 -12.221 1.00 86.94 163 VAL A O 1
ATOM 1292 N N . ASN A 1 164 ? 1.907 12.391 -13.670 1.00 85.00 164 ASN A N 1
ATOM 1293 C CA . ASN A 1 164 ? 3.007 11.711 -14.360 1.00 85.00 164 ASN A CA 1
ATOM 1294 C C . ASN A 1 164 ? 4.331 12.007 -13.636 1.00 85.00 164 ASN A C 1
ATOM 1296 O O . ASN A 1 164 ? 4.614 13.179 -13.367 1.00 85.00 164 ASN A O 1
ATOM 1300 N N . PRO A 1 165 ? 5.162 10.998 -13.324 1.00 84.19 165 PRO A N 1
ATOM 1301 C CA . PRO A 1 165 ? 6.468 11.250 -12.733 1.00 84.19 165 PRO A CA 1
ATOM 1302 C C . PRO A 1 165 ? 7.395 11.933 -13.740 1.00 84.19 165 PRO A C 1
ATOM 1304 O O . PRO A 1 165 ? 7.281 11.749 -14.955 1.00 84.19 165 PRO A O 1
ATOM 1307 N N . GLN A 1 166 ? 8.352 12.697 -13.218 1.00 85.00 166 GLN A N 1
ATOM 1308 C CA . GLN A 1 166 ? 9.427 13.261 -14.027 1.00 85.00 166 GLN A CA 1
ATOM 1309 C C . GLN A 1 166 ? 10.346 12.139 -14.548 1.00 85.00 166 GLN A C 1
ATOM 1311 O O . GLN A 1 166 ? 10.408 11.053 -13.9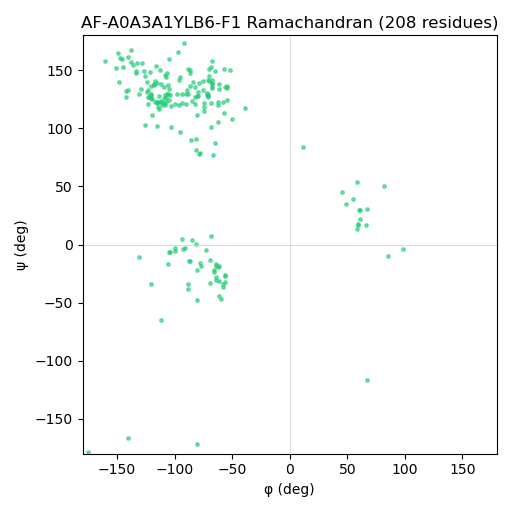52 1.00 85.00 166 GLN A O 1
ATOM 1316 N N . PRO A 1 167 ? 11.099 12.366 -15.636 1.00 81.19 167 PRO A N 1
ATOM 1317 C CA . PRO A 1 167 ? 12.135 11.431 -16.055 1.00 81.19 167 PRO A CA 1
ATOM 1318 C C . PRO A 1 167 ? 13.118 11.156 -14.907 1.00 81.19 167 PRO A C 1
ATOM 1320 O O . PRO A 1 167 ? 13.583 12.088 -14.256 1.00 81.19 167 PRO A O 1
ATOM 1323 N N . ARG A 1 168 ? 13.461 9.880 -14.680 1.00 84.50 168 ARG A N 1
ATOM 1324 C CA . ARG A 1 168 ? 14.425 9.439 -13.649 1.00 84.50 168 ARG A CA 1
ATOM 1325 C C . ARG A 1 168 ? 14.034 9.861 -12.226 1.00 84.50 168 ARG A C 1
ATOM 1327 O O . ARG A 1 168 ? 14.824 10.449 -11.492 1.00 84.50 168 ARG A O 1
ATOM 1334 N N . THR A 1 169 ? 12.816 9.518 -11.824 1.00 90.12 169 THR A N 1
ATOM 1335 C CA . THR A 1 169 ? 12.288 9.815 -10.486 1.00 90.12 169 THR A CA 1
ATOM 1336 C C . THR A 1 169 ? 12.669 8.714 -9.492 1.00 90.12 169 THR A C 1
ATOM 1338 O O . THR A 1 169 ? 12.548 7.527 -9.798 1.00 90.12 169 THR A O 1
ATOM 1341 N N . LYS A 1 170 ? 13.101 9.087 -8.280 1.00 92.88 170 LYS A N 1
ATOM 1342 C CA . LYS A 1 170 ? 13.205 8.138 -7.159 1.00 92.88 170 LYS A CA 1
ATOM 1343 C C . LYS A 1 170 ? 11.800 7.765 -6.686 1.00 92.88 170 LYS A C 1
ATOM 1345 O O . LYS A 1 170 ? 10.991 8.643 -6.396 1.00 92.88 170 LYS A O 1
ATOM 1350 N N . ALA A 1 171 ? 11.526 6.474 -6.586 1.00 92.56 171 ALA A N 1
ATOM 1351 C CA . ALA A 1 171 ? 10.228 5.936 -6.215 1.00 92.56 171 ALA A CA 1
ATOM 1352 C C . ALA A 1 171 ? 10.375 4.767 -5.230 1.00 92.56 171 ALA A C 1
ATOM 1354 O O . ALA A 1 171 ? 11.456 4.220 -5.015 1.00 92.56 171 ALA A O 1
ATOM 1355 N N . LYS A 1 172 ? 9.253 4.381 -4.634 1.00 92.44 172 LYS A N 1
ATOM 1356 C CA . LYS A 1 172 ? 9.082 3.194 -3.807 1.00 92.44 172 LYS A CA 1
ATOM 1357 C C . LYS A 1 172 ? 8.142 2.240 -4.528 1.00 92.44 172 LYS A C 1
ATOM 1359 O O . LYS A 1 172 ? 6.976 2.568 -4.745 1.00 92.44 172 LYS A O 1
ATOM 1364 N N . LEU A 1 173 ? 8.643 1.065 -4.885 1.00 93.06 173 LEU A N 1
ATOM 1365 C CA . LEU A 1 173 ? 7.823 -0.034 -5.372 1.00 93.06 173 LEU A CA 1
ATOM 1366 C C . LEU A 1 173 ? 7.193 -0.739 -4.169 1.00 93.06 173 LEU A C 1
ATOM 1368 O O . LEU A 1 173 ? 7.896 -1.374 -3.384 1.00 93.06 173 LEU A O 1
ATOM 1372 N N . GLN A 1 174 ? 5.876 -0.622 -4.025 1.00 91.81 174 GLN A N 1
ATOM 1373 C CA . GLN A 1 174 ? 5.110 -1.434 -3.090 1.00 91.81 174 GLN A CA 1
ATOM 1374 C C . GLN A 1 174 ? 5.052 -2.866 -3.610 1.00 91.81 174 GLN A C 1
ATOM 1376 O O . GLN A 1 174 ? 4.670 -3.097 -4.758 1.00 91.81 174 GLN A O 1
ATOM 1381 N N . ILE A 1 175 ? 5.401 -3.821 -2.759 1.00 90.81 175 ILE A N 1
ATOM 1382 C CA . ILE A 1 175 ? 5.356 -5.254 -3.028 1.00 90.81 175 ILE A CA 1
ATOM 1383 C C . ILE A 1 175 ? 4.549 -5.966 -1.948 1.00 90.81 175 ILE A C 1
ATOM 1385 O O . ILE A 1 175 ? 4.548 -5.559 -0.788 1.00 90.81 175 ILE A O 1
ATOM 1389 N N . TYR A 1 176 ? 3.897 -7.058 -2.317 1.00 87.88 176 TYR A N 1
ATOM 1390 C CA . TYR A 1 176 ? 3.185 -7.940 -1.394 1.00 87.88 176 TYR A CA 1
ATOM 1391 C C . TYR A 1 176 ? 3.496 -9.390 -1.742 1.00 87.88 176 TYR A C 1
ATOM 1393 O O . TYR A 1 176 ? 3.849 -9.691 -2.881 1.00 87.88 176 TYR A O 1
ATOM 1401 N N . TYR A 1 177 ? 3.393 -10.300 -0.780 1.00 85.56 177 TYR A N 1
ATOM 1402 C CA . TYR A 1 177 ? 3.524 -11.721 -1.084 1.00 85.56 177 TYR A CA 1
ATOM 1403 C C . TYR A 1 177 ? 2.194 -12.264 -1.612 1.00 85.56 177 TYR A C 1
ATOM 1405 O O . TYR A 1 177 ? 1.181 -12.201 -0.915 1.00 85.56 177 TYR A O 1
ATOM 1413 N N . SER A 1 178 ? 2.198 -12.809 -2.829 1.00 83.94 178 SER A N 1
ATOM 1414 C CA . SER A 1 178 ? 1.056 -13.528 -3.388 1.00 83.94 178 SER A CA 1
ATOM 1415 C C . SER A 1 178 ? 1.205 -15.019 -3.116 1.00 83.94 178 SER A C 1
ATOM 1417 O O . SER A 1 178 ? 2.178 -15.643 -3.543 1.00 83.94 178 SER A O 1
ATOM 1419 N N . ALA A 1 179 ? 0.223 -15.597 -2.429 1.00 78.50 179 ALA A N 1
ATOM 1420 C CA . ALA A 1 179 ? 0.175 -17.030 -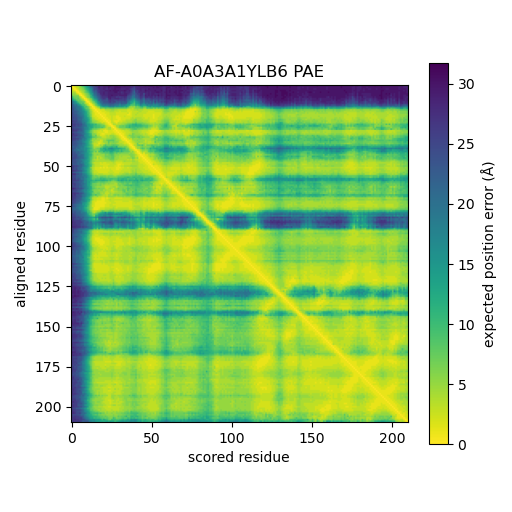2.167 1.00 78.50 179 ALA A CA 1
ATOM 1421 C C . ALA A 1 179 ? -0.084 -17.855 -3.432 1.00 78.50 179 ALA A C 1
ATOM 1423 O O . ALA A 1 179 ? 0.463 -18.945 -3.574 1.00 78.50 179 ALA A O 1
ATOM 1424 N N . GLU A 1 180 ? -0.863 -17.305 -4.364 1.00 82.38 180 GLU A N 1
ATOM 1425 C CA . GLU A 1 180 ? -1.152 -17.919 -5.662 1.00 82.38 180 GLU A CA 1
ATOM 1426 C C . GLU A 1 180 ? 0.135 -18.150 -6.458 1.00 82.38 180 GLU A C 1
ATOM 1428 O O . GLU A 1 180 ? 0.395 -19.252 -6.934 1.00 82.38 180 GLU A O 1
ATOM 1433 N N . HIS A 1 181 ? 0.998 -17.136 -6.513 1.00 83.12 181 HIS A N 1
ATOM 1434 C CA . HIS A 1 181 ? 2.267 -17.222 -7.233 1.00 83.12 181 HIS A CA 1
ATOM 1435 C C . HIS A 1 181 ? 3.445 -17.674 -6.363 1.00 83.12 181 HIS A C 1
ATOM 1437 O O . HIS A 1 181 ? 4.562 -17.812 -6.863 1.00 83.12 181 HIS A O 1
ATOM 1443 N N . LYS A 1 182 ? 3.218 -17.865 -5.058 1.00 84.38 182 LYS A N 1
ATOM 1444 C CA . LYS A 1 182 ? 4.240 -18.178 -4.046 1.00 84.38 182 LYS A CA 1
ATOM 1445 C C . LYS A 1 182 ? 5.457 -17.242 -4.110 1.00 84.38 182 LYS A C 1
ATOM 1447 O O . LYS A 1 182 ? 6.591 -17.657 -3.867 1.00 84.38 182 LYS A O 1
ATOM 1452 N N . SER A 1 183 ? 5.239 -15.970 -4.446 1.00 86.56 183 SER A N 1
ATOM 1453 C CA . SER A 1 183 ? 6.308 -14.983 -4.614 1.00 86.56 183 SER A CA 1
ATOM 1454 C C . SER A 1 183 ? 5.867 -13.578 -4.224 1.00 86.56 183 SER A C 1
ATOM 1456 O O . SER A 1 183 ? 4.680 -13.253 -4.209 1.00 86.56 183 SER A O 1
ATOM 1458 N N . PHE A 1 184 ? 6.845 -12.708 -3.963 1.00 87.44 184 PHE A N 1
ATOM 1459 C CA . PHE A 1 184 ? 6.585 -11.274 -3.899 1.00 87.44 184 PHE A CA 1
ATOM 1460 C C . PHE A 1 184 ? 6.209 -10.746 -5.281 1.00 87.44 184 PHE A C 1
ATOM 1462 O O . PHE A 1 184 ? 6.859 -11.076 -6.275 1.00 87.44 184 PHE A O 1
ATOM 1469 N N . MET A 1 185 ? 5.163 -9.931 -5.308 1.00 89.38 185 MET A N 1
ATOM 1470 C CA . MET A 1 185 ? 4.578 -9.340 -6.495 1.00 89.38 185 MET A CA 1
ATOM 1471 C C . MET A 1 185 ? 4.501 -7.821 -6.355 1.00 89.38 185 MET A C 1
ATOM 1473 O O . MET A 1 185 ? 4.269 -7.318 -5.251 1.00 89.38 185 MET A O 1
ATOM 1477 N N . PRO A 1 186 ? 4.694 -7.078 -7.455 1.00 92.00 186 PRO A N 1
ATOM 1478 C CA . PRO A 1 186 ? 4.568 -5.635 -7.448 1.00 92.00 186 PRO A CA 1
ATOM 1479 C C . PRO A 1 186 ? 3.094 -5.255 -7.275 1.00 92.00 186 PRO A C 1
ATOM 1481 O O . PRO A 1 186 ? 2.200 -5.898 -7.824 1.00 92.00 186 PRO A O 1
ATOM 1484 N N . ARG A 1 187 ? 2.842 -4.210 -6.489 1.00 89.25 187 ARG A N 1
ATOM 1485 C CA . ARG A 1 187 ? 1.510 -3.651 -6.250 1.00 89.25 187 ARG A CA 1
ATOM 1486 C C . ARG A 1 187 ? 1.400 -2.268 -6.868 1.00 89.25 187 ARG A C 1
ATOM 1488 O O . ARG A 1 187 ? 0.648 -2.082 -7.811 1.00 89.25 187 ARG A O 1
ATOM 1495 N N . ALA A 1 188 ? 2.155 -1.300 -6.381 1.00 90.88 188 ALA A N 1
ATOM 1496 C CA . ALA A 1 188 ? 2.043 0.081 -6.831 1.00 90.88 188 ALA A CA 1
ATOM 1497 C C . ALA A 1 188 ? 3.410 0.752 -6.819 1.00 90.88 188 ALA A C 1
ATOM 1499 O O . ALA A 1 188 ? 4.316 0.315 -6.111 1.00 90.88 188 ALA A O 1
ATOM 1500 N N . LEU A 1 189 ? 3.548 1.836 -7.571 1.00 91.69 189 LEU A N 1
ATOM 1501 C CA . LEU A 1 189 ? 4.701 2.721 -7.478 1.00 91.69 189 LEU A CA 1
ATOM 1502 C C . LEU A 1 189 ? 4.287 4.007 -6.782 1.00 91.69 189 LEU A C 1
ATOM 1504 O O . LEU A 1 189 ? 3.300 4.631 -7.155 1.00 91.69 189 LEU A O 1
ATOM 1508 N N . MET A 1 190 ? 5.050 4.401 -5.772 1.00 91.88 190 MET A N 1
ATOM 1509 C CA . MET A 1 190 ? 4.837 5.637 -5.030 1.00 91.88 190 MET A CA 1
ATOM 1510 C C . MET A 1 190 ? 6.042 6.543 -5.194 1.00 91.88 190 MET A C 1
ATOM 1512 O O . MET A 1 190 ? 7.177 6.085 -5.098 1.00 91.88 190 MET A O 1
ATOM 1516 N N . TYR A 1 191 ? 5.832 7.832 -5.398 1.00 91.38 191 TYR A N 1
ATOM 1517 C CA . TYR A 1 191 ? 6.932 8.785 -5.521 1.00 91.38 191 TYR A CA 1
ATOM 1518 C C . TYR A 1 191 ? 6.517 10.157 -4.998 1.00 91.38 191 TYR A C 1
ATOM 1520 O O . TYR A 1 191 ? 5.334 10.410 -4.782 1.00 91.38 191 TYR A O 1
ATOM 1528 N N . ARG A 1 192 ? 7.496 11.028 -4.755 1.00 91.00 192 ARG A N 1
ATOM 1529 C CA . ARG A 1 192 ? 7.253 12.428 -4.398 1.00 91.00 192 ARG A CA 1
ATOM 1530 C C . ARG A 1 192 ? 7.297 13.275 -5.665 1.00 91.00 192 ARG A C 1
ATOM 1532 O O . ARG A 1 192 ? 8.237 13.139 -6.446 1.00 91.00 192 ARG A O 1
ATOM 1539 N N . ASP A 1 193 ? 6.288 14.105 -5.891 1.00 90.06 193 ASP A N 1
ATOM 1540 C CA . ASP A 1 193 ? 6.281 15.031 -7.025 1.00 90.06 193 ASP A CA 1
ATOM 1541 C C . ASP A 1 193 ? 7.111 16.301 -6.760 1.00 90.06 193 ASP A C 1
ATOM 1543 O O . ASP A 1 193 ? 7.812 16.425 -5.755 1.00 90.06 193 ASP A O 1
ATOM 1547 N N . VAL A 1 194 ? 7.024 17.272 -7.675 1.00 90.00 194 VAL A N 1
ATOM 1548 C CA . VAL A 1 194 ? 7.728 18.562 -7.577 1.00 90.00 194 VAL A CA 1
ATOM 1549 C C . VAL A 1 194 ? 7.278 19.425 -6.393 1.00 90.00 194 VAL A C 1
ATOM 1551 O O . VAL A 1 194 ? 8.003 20.334 -6.002 1.00 90.00 194 VAL A O 1
ATOM 1554 N N . LYS A 1 195 ? 6.104 19.148 -5.813 1.00 92.31 195 LYS A N 1
ATOM 1555 C CA . LYS A 1 195 ? 5.591 19.792 -4.596 1.00 92.31 195 LYS A CA 1
ATOM 1556 C C . LYS A 1 195 ? 5.946 19.004 -3.335 1.00 92.31 195 LYS A C 1
ATOM 1558 O O . LYS A 1 195 ? 5.530 19.380 -2.244 1.00 92.31 195 LYS A O 1
ATOM 1563 N N . ASN A 1 196 ? 6.726 17.930 -3.471 1.00 90.25 196 ASN A N 1
ATOM 1564 C CA . ASN A 1 196 ? 7.035 16.989 -2.405 1.00 90.25 196 ASN A CA 1
ATOM 1565 C C . ASN A 1 196 ? 5.779 16.298 -1.835 1.00 90.25 196 ASN A C 1
ATOM 1567 O O . ASN A 1 196 ? 5.752 15.896 -0.671 1.00 90.25 196 ASN A O 1
ATOM 1571 N N . GLU A 1 197 ? 4.741 16.106 -2.648 1.00 89.31 197 GLU A N 1
ATOM 1572 C CA . GLU A 1 197 ? 3.538 15.356 -2.278 1.00 89.31 197 GLU A CA 1
ATOM 1573 C C . GLU A 1 197 ? 3.654 13.901 -2.742 1.00 89.31 197 GLU A C 1
ATOM 1575 O O . GLU A 1 197 ? 4.243 13.616 -3.786 1.00 89.31 197 GLU A O 1
ATOM 1580 N N . TRP A 1 198 ? 3.123 12.957 -1.957 1.00 89.31 198 TRP A N 1
ATOM 1581 C CA . TRP A 1 198 ? 3.086 11.555 -2.373 1.00 89.31 198 TRP A CA 1
ATOM 1582 C C . TRP A 1 198 ? 2.079 11.361 -3.507 1.00 89.31 198 TRP A C 1
ATOM 1584 O O . TRP A 1 198 ? 0.898 11.686 -3.377 1.00 89.31 198 TRP A O 1
ATOM 1594 N N . GLN A 1 199 ? 2.557 10.762 -4.590 1.00 90.50 199 GLN A N 1
ATOM 1595 C CA . GLN A 1 199 ? 1.784 10.348 -5.750 1.00 90.50 199 GLN A CA 1
ATOM 1596 C C . GLN A 1 199 ? 1.827 8.827 -5.889 1.00 90.50 199 GLN A C 1
ATOM 1598 O O . GLN A 1 199 ? 2.787 8.185 -5.450 1.00 90.50 199 GLN A O 1
ATOM 1603 N N . VAL A 1 200 ? 0.794 8.255 -6.511 1.00 91.19 200 VAL A N 1
ATOM 1604 C CA . VAL A 1 200 ? 0.696 6.814 -6.766 1.00 91.19 200 VAL A CA 1
ATOM 1605 C C . VAL A 1 200 ? 0.494 6.537 -8.253 1.00 91.19 200 VAL A C 1
ATOM 1607 O O . VAL A 1 200 ? -0.254 7.233 -8.940 1.00 91.19 200 VAL A O 1
ATOM 1610 N N . CYS A 1 201 ? 1.166 5.497 -8.732 1.00 90.62 201 CYS A N 1
ATOM 1611 C CA . CYS A 1 201 ? 0.918 4.858 -10.010 1.00 90.62 201 CYS A CA 1
ATOM 1612 C C . CYS A 1 201 ? 0.435 3.428 -9.772 1.00 90.62 201 CYS A C 1
ATOM 1614 O O . CYS A 1 201 ? 1.125 2.620 -9.137 1.00 90.62 201 CYS A O 1
ATOM 1616 N N . HIS A 1 202 ? -0.743 3.124 -10.306 1.00 90.12 202 HIS A N 1
ATOM 1617 C CA . HIS A 1 202 ? -1.315 1.787 -10.337 1.00 90.12 202 HIS A CA 1
ATOM 1618 C C . HIS A 1 202 ? -0.739 1.010 -11.515 1.00 90.12 202 HIS A C 1
ATOM 1620 O O . HIS A 1 202 ? -0.618 1.523 -12.631 1.00 90.12 202 HIS A O 1
ATOM 1626 N N . LEU A 1 203 ? -0.367 -0.237 -11.253 1.00 90.81 203 LEU A N 1
ATOM 1627 C CA . LEU A 1 203 ? 0.222 -1.119 -12.251 1.00 90.81 203 LEU A CA 1
ATOM 1628 C C . LEU A 1 203 ? -0.866 -1.851 -13.035 1.00 90.81 203 LEU A C 1
ATOM 1630 O O . LEU A 1 203 ? -1.919 -2.180 -12.487 1.00 90.81 203 LEU A O 1
ATOM 1634 N N . ASP A 1 204 ? -0.599 -2.138 -14.306 1.00 89.38 204 ASP A N 1
ATOM 1635 C CA . ASP A 1 204 ? -1.483 -2.980 -15.113 1.00 89.38 204 ASP A CA 1
ATOM 1636 C C . ASP A 1 204 ? -1.200 -4.460 -14.825 1.00 89.38 204 ASP A C 1
ATOM 1638 O O . ASP A 1 204 ? -0.354 -5.102 -15.447 1.00 89.38 204 ASP A O 1
ATOM 1642 N N . TYR A 1 205 ? -1.917 -5.002 -13.844 1.00 84.25 205 TYR A N 1
ATOM 1643 C CA . TYR A 1 205 ? -1.764 -6.388 -13.410 1.00 84.25 205 TYR A CA 1
ATOM 1644 C C . TYR A 1 205 ? -2.065 -7.413 -14.499 1.00 84.25 205 TYR A C 1
ATOM 1646 O O . TYR A 1 205 ? -1.437 -8.469 -14.512 1.00 84.25 205 TYR A O 1
ATOM 1654 N N . ALA A 1 206 ? -2.976 -7.107 -15.427 1.00 82.25 206 ALA A N 1
ATOM 1655 C CA . ALA A 1 206 ? -3.288 -8.022 -16.517 1.00 82.25 206 ALA A CA 1
ATOM 1656 C C . ALA A 1 206 ? -2.065 -8.237 -17.419 1.00 82.25 206 ALA A C 1
ATOM 1658 O O . ALA A 1 206 ? -1.884 -9.318 -17.956 1.00 82.25 206 ALA A O 1
ATOM 1659 N N . GLN A 1 207 ? -1.188 -7.242 -17.554 1.00 80.31 207 GLN A N 1
ATOM 1660 C CA . GLN A 1 207 ? 0.062 -7.380 -18.307 1.00 80.31 207 GLN A CA 1
ATOM 1661 C C . GLN A 1 207 ? 1.227 -7.944 -17.478 1.00 80.31 207 GLN A C 1
ATOM 1663 O O . GLN A 1 207 ? 2.243 -8.317 -18.050 1.00 80.31 207 GLN A O 1
ATOM 1668 N N . ILE A 1 208 ? 1.117 -7.982 -16.146 1.00 80.19 208 ILE A N 1
ATOM 1669 C CA . ILE A 1 208 ? 2.165 -8.527 -15.261 1.00 80.19 208 ILE A CA 1
ATOM 1670 C C . ILE A 1 208 ? 1.987 -10.032 -15.045 1.00 80.19 208 ILE A C 1
ATOM 1672 O O . ILE A 1 208 ? 2.977 -10.740 -14.857 1.00 80.19 208 ILE A O 1
ATOM 1676 N N . TYR A 1 209 ? 0.739 -10.501 -15.009 1.00 75.69 209 TYR A N 1
ATOM 1677 C CA . TYR A 1 209 ? 0.397 -11.877 -14.638 1.00 75.69 209 TYR A CA 1
ATOM 1678 C C . TYR A 1 209 ? 0.010 -12.777 -15.821 1.00 75.69 209 TYR A C 1
ATOM 1680 O O . TYR A 1 209 ? -0.167 -13.975 -15.608 1.00 75.69 209 TYR A O 1
ATOM 1688 N N . ASN A 1 210 ? -0.102 -12.216 -17.030 1.00 67.00 210 ASN A N 1
ATOM 1689 C CA . ASN A 1 210 ? -0.215 -12.967 -18.286 1.00 67.00 210 ASN A CA 1
ATOM 1690 C C . ASN A 1 210 ? 1.170 -13.219 -18.886 1.00 67.00 210 ASN A C 1
ATOM 1692 O O . ASN A 1 210 ? 1.360 -14.313 -19.458 1.00 67.00 210 ASN A O 1
#

Solvent-accessible surface area (backbone atoms only — not comparable to full-atom values): 11783 Å² total; per-residue (Å²): 138,82,85,83,81,74,86,74,72,80,80,73,79,58,44,39,42,34,40,51,32,42,59,38,81,46,63,29,30,37,41,76,76,71,73,53,49,61,79,58,94,69,66,72,57,66,68,57,40,42,24,42,35,54,47,28,42,62,89,92,44,81,42,55,68,30,56,51,78,64,38,41,33,40,37,40,36,38,55,93,82,43,57,46,52,87,93,65,48,36,36,38,52,58,21,34,38,36,37,28,31,80,87,69,50,76,49,82,42,47,51,17,35,38,37,38,22,32,68,42,57,29,38,31,33,73,44,79,47,85,90,82,43,37,33,34,43,46,43,77,50,90,90,56,93,70,57,75,68,45,67,73,61,40,61,46,51,46,64,47,52,80,58,86,78,59,80,68,32,67,31,32,40,28,28,31,62,38,70,91,76,72,36,51,40,84,56,36,42,34,33,62,50,98,84,69,45,72,38,49,30,44,48,32,57,74,76,72,76,108

Foldseek 3Di:
DDDDDDPPPPPQPWKKWKFFWDQFPLFWTAGPLDAIDTPDDDDPVSRQFRIKWKFFDDPPDTDGPSNDPAFGMKMKTHGPPQDQQPPHRQKGFQIWIWTQGPVRDIDITTGMIMGTWHWFKWWWAWDQDPPRKIKTQIDGDPPDDDDPLRNVCRMFTFPDKPDDADGGFIWIFIWGQDSVVRGIDTAWIWGQHPVRGIIITGTDVVVVVD

Nearest PDB structures (foldseek):
  8i34-assembly4_G  TM=1.990E-01  e=1.312E+00  Haliclona sp.
  8i34-assembly4_H  TM=1.967E-01  e=1.979E+00  Haliclona sp.

Secondary structure (DSSP, 8-state):
--------------EEEEEEEEEETTTEEEE-SPPPEESS---GGGGT--EEEEEEEETTEEE-GGGSTTEEEEEEEE-TTS--STTT--EEEEEEEEEEETT--EEEEEEEEEEEEEEEEEEEEEEEPGGG-EEEEEEE-TTSPPPHHHHT-SEEEEEEESSPPPTTEEEEEEEEEETTTTEEEEEEEEEE-TTS-EEEEEE-HHHHH-

pLDDT: mean 81.19, std 14.67, range [32.62, 94.38]

Organism: NCBI:txid2028575

Mean predicted aligned error: 8.3 Å

Sequence (210 aa):
MLSLSGLCSSLVFANTLTYYVNPVQSSFFQTDGHKALIAQVSPLFVHQATGIELQCQTGRTLYNPAALANIDRITISYADNDHYDAGYGWRLNRAQVYLTNTNKEVFNYNSCRVIFTRSVSVTVSLEKQPHNKVFFDMKYTTEEYVPPAVSKFTRLPVASCTVNPQPRTKAKLQIYYSAEHKSFMPRALMYRDVKNEWQVCHLDYAQIYN

Radius of gyration: 19.4 Å; Cα contacts 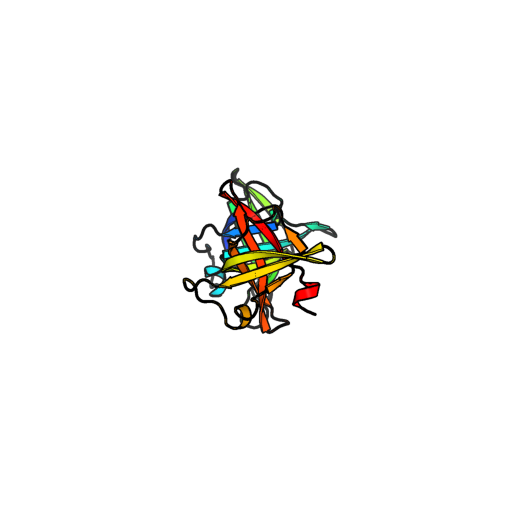(8 Å, |Δi|>4): 477; chains: 1; bounding box: 55×46×72 Å